Protein AF-A0A3M1N7B6-F1 (afdb_monomer_lite)

Radius of gyration: 29.22 Å; chains: 1; bounding box: 74×33×81 Å

Structure (mmCIF, N/CA/C/O backbone):
data_AF-A0A3M1N7B6-F1
#
_entry.id   AF-A0A3M1N7B6-F1
#
loop_
_atom_site.group_PDB
_atom_site.id
_atom_site.type_symbol
_atom_site.label_atom_id
_atom_site.label_alt_id
_atom_site.label_comp_id
_atom_site.label_asym_id
_atom_site.label_entity_id
_ato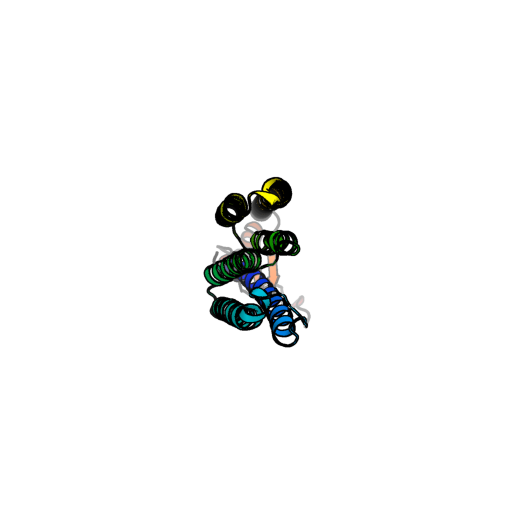m_site.label_seq_id
_atom_site.pdbx_PDB_ins_code
_atom_site.Cartn_x
_atom_site.Cartn_y
_atom_site.Cartn_z
_atom_site.occupancy
_atom_site.B_iso_or_equiv
_atom_site.auth_seq_id
_atom_site.auth_comp_id
_atom_site.auth_asym_id
_atom_site.auth_atom_id
_atom_site.pdbx_PDB_model_num
ATOM 1 N N . MET A 1 1 ? -15.197 -7.435 33.322 1.00 41.31 1 MET A N 1
ATOM 2 C CA . MET A 1 1 ? -13.962 -6.878 32.696 1.00 41.31 1 MET A CA 1
ATOM 3 C C . MET A 1 1 ? -13.459 -7.619 31.435 1.00 41.31 1 MET A C 1
ATOM 5 O O . MET A 1 1 ? -12.781 -6.987 30.639 1.00 41.31 1 MET A O 1
ATOM 9 N N . ARG A 1 2 ? -13.775 -8.912 31.195 1.00 36.53 2 ARG A N 1
ATOM 10 C CA . ARG A 1 2 ? -13.278 -9.677 30.016 1.00 36.53 2 ARG A CA 1
ATOM 11 C C . ARG A 1 2 ? -14.250 -9.838 28.830 1.00 36.53 2 ARG A C 1
ATOM 13 O O . ARG A 1 2 ? -13.776 -10.027 27.718 1.00 36.53 2 ARG A O 1
ATOM 20 N N . LEU A 1 3 ? -15.570 -9.729 29.027 1.00 38.56 3 LEU A N 1
ATOM 21 C CA . LEU A 1 3 ? -16.542 -10.008 27.951 1.00 38.56 3 LEU A CA 1
ATOM 22 C C . LEU A 1 3 ? -16.679 -8.890 26.899 1.00 38.56 3 LEU A C 1
ATOM 24 O O . LEU A 1 3 ? -16.831 -9.188 25.719 1.00 38.56 3 LEU A O 1
ATOM 28 N N . TRP A 1 4 ? -16.564 -7.617 27.289 1.00 42.78 4 TRP A N 1
ATOM 29 C CA . TRP A 1 4 ? -16.698 -6.487 26.354 1.00 42.78 4 TRP A CA 1
ATOM 30 C C . TRP A 1 4 ? -15.482 -6.307 25.433 1.00 42.78 4 TRP A C 1
ATOM 32 O O . TRP A 1 4 ? -15.642 -5.942 24.271 1.00 42.78 4 TRP A O 1
ATOM 42 N N . CYS A 1 5 ? -14.274 -6.652 25.895 1.00 39.62 5 CYS A N 1
ATOM 43 C CA . CYS A 1 5 ? -13.084 -6.625 25.040 1.00 39.62 5 CYS A CA 1
ATOM 44 C C . CYS A 1 5 ? -13.062 -7.755 24.000 1.00 39.62 5 CYS A C 1
ATOM 46 O O . CYS A 1 5 ? -12.398 -7.605 22.984 1.00 39.62 5 CYS A O 1
ATOM 48 N N . GLN A 1 6 ? -13.763 -8.875 24.211 1.00 40.53 6 GLN A N 1
ATOM 49 C CA . GLN A 1 6 ? -13.704 -10.026 23.297 1.00 40.53 6 GLN A CA 1
ATOM 50 C C . GLN A 1 6 ? -14.712 -9.970 22.139 1.00 40.53 6 GLN A C 1
ATOM 52 O O . GLN A 1 6 ? -14.452 -10.568 21.101 1.00 40.53 6 GLN A O 1
ATOM 57 N N . LEU A 1 7 ? -15.825 -9.241 22.271 1.00 41.28 7 LEU A N 1
ATOM 58 C CA . LEU A 1 7 ? -16.875 -9.194 21.238 1.00 41.28 7 LEU A CA 1
ATOM 59 C C . LEU A 1 7 ? -16.645 -8.138 20.141 1.00 41.28 7 LEU A C 1
ATOM 61 O O . LEU A 1 7 ? -17.217 -8.256 19.062 1.00 41.28 7 LEU A O 1
ATOM 65 N N . LEU A 1 8 ? -15.781 -7.144 20.377 1.00 44.09 8 LEU A N 1
ATOM 66 C CA . LEU A 1 8 ? -15.487 -6.060 19.421 1.00 44.09 8 LEU A CA 1
ATOM 67 C C . LEU A 1 8 ? -14.025 -6.009 18.948 1.00 44.09 8 LEU A C 1
ATOM 69 O O . LEU A 1 8 ? -13.710 -5.255 18.032 1.00 44.09 8 LEU A O 1
ATOM 73 N N . HIS A 1 9 ? -13.129 -6.819 19.517 1.00 44.41 9 HIS A N 1
ATOM 74 C CA . HIS A 1 9 ? -11.736 -6.899 19.072 1.00 44.41 9 HIS A CA 1
ATOM 75 C C . HIS A 1 9 ? -11.513 -8.129 18.189 1.00 44.41 9 HIS A C 1
ATOM 77 O O . HIS A 1 9 ? -10.801 -9.058 18.564 1.00 44.41 9 HIS A O 1
ATOM 83 N N . VAL A 1 10 ? -11.998 -8.091 16.944 1.00 47.62 10 VAL A N 1
ATOM 84 C CA . VAL A 1 10 ? -11.060 -8.529 15.900 1.00 47.62 10 VAL A CA 1
ATOM 85 C C . VAL A 1 10 ? -9.917 -7.525 16.014 1.00 47.62 10 VAL A C 1
ATOM 87 O O . VAL A 1 10 ? -10.201 -6.330 15.884 1.00 47.62 10 VAL A O 1
ATOM 90 N N . PRO A 1 11 ? -8.672 -7.930 16.335 1.00 53.94 11 PRO A N 1
ATOM 91 C CA . PRO A 1 11 ? -7.586 -6.975 16.476 1.00 53.94 11 PRO A CA 1
ATOM 92 C C . PRO A 1 11 ? -7.590 -6.136 15.206 1.00 53.94 11 PRO A C 1
ATOM 94 O O . PRO A 1 11 ? -7.494 -6.692 14.113 1.00 53.94 11 PRO A O 1
ATOM 97 N N . TYR A 1 12 ? -7.781 -4.822 15.315 1.00 53.06 12 TYR A N 1
ATOM 98 C CA . TYR A 1 12 ? -7.894 -3.938 14.150 1.00 53.06 12 TYR A CA 1
ATOM 99 C C . TYR A 1 12 ? -6.752 -4.196 13.144 1.00 53.06 12 TYR A C 1
ATOM 101 O O . TYR A 1 12 ? -6.956 -4.234 11.932 1.00 53.06 12 TYR A O 1
ATOM 109 N N . ALA A 1 13 ? -5.572 -4.544 13.670 1.00 57.28 13 ALA A N 1
ATOM 110 C CA . ALA A 1 13 ? -4.390 -4.975 12.932 1.00 57.28 13 ALA A CA 1
ATOM 111 C C . ALA A 1 13 ? -4.537 -6.284 12.119 1.00 57.28 13 ALA A C 1
ATOM 113 O O . ALA A 1 13 ? -3.866 -6.441 11.100 1.00 57.28 13 ALA A O 1
ATOM 114 N N . GLU A 1 14 ? -5.355 -7.248 12.542 1.00 63.25 14 GLU A N 1
ATOM 115 C CA . GLU A 1 14 ? -5.645 -8.480 11.792 1.00 63.25 14 GLU A CA 1
ATOM 116 C C . GLU A 1 14 ? -6.668 -8.243 10.684 1.00 63.25 14 GLU A C 1
ATOM 118 O O . GLU A 1 14 ? -6.450 -8.677 9.554 1.00 63.25 14 GLU A O 1
ATOM 123 N N . ALA A 1 15 ? -7.740 -7.497 10.969 1.00 65.81 15 ALA A N 1
ATOM 124 C CA . ALA A 1 15 ? -8.710 -7.093 9.949 1.00 65.81 15 ALA A CA 1
ATOM 125 C C . ALA A 1 15 ? -8.043 -6.237 8.855 1.00 65.81 15 ALA A C 1
ATOM 127 O O . ALA A 1 15 ? -8.272 -6.447 7.662 1.00 65.81 15 ALA A O 1
ATOM 128 N N . GLN A 1 16 ? -7.155 -5.321 9.251 1.00 67.69 16 GLN A N 1
ATOM 129 C CA . GLN A 1 16 ? -6.372 -4.497 8.335 1.00 67.69 16 GLN A CA 1
ATOM 130 C C . GLN A 1 16 ? -5.378 -5.328 7.511 1.00 67.69 16 GLN A C 1
ATOM 132 O O . GLN A 1 16 ? -5.309 -5.145 6.295 1.00 67.69 16 GLN A O 1
ATOM 137 N N . ARG A 1 17 ? -4.662 -6.284 8.126 1.00 67.81 17 ARG A N 1
ATOM 138 C CA . ARG A 1 17 ? -3.764 -7.201 7.398 1.00 67.81 17 ARG A CA 1
ATOM 139 C C . ARG A 1 17 ? -4.508 -8.083 6.398 1.00 67.81 17 ARG A C 1
ATOM 141 O O . ARG A 1 17 ? -4.004 -8.287 5.298 1.00 67.81 17 ARG A O 1
ATOM 148 N N . ARG A 1 18 ? -5.708 -8.566 6.737 1.00 73.56 18 ARG A N 1
ATOM 149 C CA . ARG A 1 18 ? -6.552 -9.333 5.805 1.00 73.56 18 ARG A CA 1
ATOM 150 C C . ARG A 1 18 ? -6.962 -8.494 4.596 1.00 73.56 18 ARG A C 1
ATOM 152 O O . ARG A 1 18 ? -6.727 -8.927 3.474 1.00 73.56 18 ARG A O 1
ATOM 159 N N . ARG A 1 19 ? -7.450 -7.264 4.807 1.00 78.31 19 ARG A N 1
ATOM 160 C CA . ARG A 1 19 ? -7.794 -6.343 3.705 1.00 78.31 19 ARG A CA 1
ATOM 161 C C . ARG A 1 19 ? -6.595 -6.016 2.814 1.00 78.31 19 ARG A C 1
ATOM 163 O O . ARG A 1 19 ? -6.722 -5.995 1.595 1.00 78.31 19 ARG A O 1
ATOM 170 N N . GLN A 1 20 ? -5.425 -5.775 3.407 1.00 78.62 20 GLN A N 1
ATOM 171 C CA . GLN A 1 20 ? -4.194 -5.540 2.646 1.00 78.62 20 GLN A CA 1
ATOM 172 C C . GLN A 1 20 ? -3.776 -6.774 1.833 1.00 78.62 20 GLN A C 1
ATOM 174 O O . GLN A 1 20 ? -3.400 -6.640 0.669 1.00 78.62 20 GLN A O 1
ATOM 179 N N . GLY A 1 21 ? -3.893 -7.973 2.409 1.00 78.31 21 GLY A N 1
ATOM 180 C CA . GLY A 1 21 ? -3.633 -9.234 1.715 1.00 78.31 21 GLY A CA 1
ATOM 181 C C . GLY A 1 21 ? -4.601 -9.498 0.559 1.00 78.31 21 GLY A C 1
ATOM 182 O O . GLY A 1 21 ? -4.163 -9.918 -0.509 1.00 78.31 21 GLY A O 1
ATOM 183 N N . GLU A 1 22 ? -5.891 -9.208 0.727 1.00 85.25 22 GLU A N 1
ATOM 184 C CA . GLU A 1 22 ? -6.903 -9.314 -0.335 1.00 85.25 22 GLU A CA 1
ATOM 185 C C . GLU A 1 22 ? -6.624 -8.342 -1.485 1.00 85.25 22 GLU A C 1
ATOM 187 O O . GLU A 1 22 ? -6.618 -8.746 -2.649 1.00 85.25 22 GLU A O 1
ATOM 192 N N . PHE A 1 23 ? -6.310 -7.083 -1.166 1.00 86.12 23 PHE A N 1
ATOM 193 C CA . PHE A 1 23 ? -5.941 -6.088 -2.169 1.00 86.12 23 PHE A CA 1
ATOM 194 C C . PHE A 1 23 ? -4.672 -6.495 -2.932 1.00 86.12 23 PHE A C 1
ATOM 196 O O . PHE A 1 23 ? -4.664 -6.470 -4.163 1.00 86.12 23 PHE A O 1
ATOM 203 N N . LEU A 1 24 ? -3.618 -6.936 -2.230 1.00 86.88 24 LEU A N 1
ATOM 204 C CA . LEU A 1 24 ? -2.392 -7.433 -2.864 1.00 86.88 24 LEU A CA 1
ATOM 205 C C . LEU A 1 24 ? -2.664 -8.662 -3.740 1.00 86.88 24 LEU A C 1
ATOM 207 O O . LEU A 1 24 ? -2.111 -8.759 -4.830 1.00 86.88 24 LEU A O 1
ATOM 211 N N . ALA A 1 25 ? -3.515 -9.591 -3.298 1.00 86.19 25 ALA A N 1
ATOM 212 C CA . ALA A 1 25 ? -3.890 -10.757 -4.095 1.00 86.19 25 ALA A CA 1
ATOM 213 C C . ALA A 1 25 ? -4.596 -10.346 -5.395 1.00 86.19 25 ALA A C 1
ATOM 215 O O . ALA A 1 25 ? -4.282 -10.897 -6.449 1.00 86.19 25 ALA A O 1
ATOM 216 N N . GLY A 1 26 ? -5.510 -9.372 -5.327 1.00 87.62 26 GLY A N 1
ATOM 217 C CA . GLY A 1 26 ? -6.181 -8.808 -6.499 1.00 87.62 26 GLY A CA 1
ATOM 218 C C . GLY A 1 26 ? -5.209 -8.102 -7.446 1.00 87.62 26 GLY A C 1
ATOM 219 O O . GLY A 1 26 ? -5.225 -8.363 -8.648 1.00 87.62 26 GLY A O 1
ATOM 220 N N . ALA A 1 27 ? -4.308 -7.275 -6.907 1.00 86.88 27 ALA A N 1
ATOM 221 C CA . ALA A 1 27 ? -3.274 -6.603 -7.690 1.00 86.88 27 ALA A CA 1
ATOM 222 C C . ALA A 1 27 ? -2.337 -7.609 -8.376 1.00 86.88 27 ALA A C 1
ATOM 224 O O . ALA A 1 27 ? -2.096 -7.501 -9.573 1.00 86.88 27 ALA A O 1
ATOM 225 N N . LEU A 1 28 ? -1.861 -8.623 -7.648 1.00 88.19 28 LEU A N 1
ATOM 226 C CA . LEU A 1 28 ? -1.024 -9.688 -8.201 1.00 88.19 28 LEU A CA 1
ATOM 227 C C . LEU A 1 28 ? -1.749 -10.486 -9.279 1.00 88.19 28 LEU A C 1
ATOM 229 O O . LEU A 1 28 ? -1.149 -10.773 -10.306 1.00 88.19 28 LEU A O 1
ATOM 233 N N . PHE A 1 29 ? -3.029 -10.811 -9.086 1.00 89.94 29 PHE A N 1
ATOM 234 C CA . PHE A 1 29 ? -3.827 -11.489 -10.105 1.00 89.94 29 PHE A CA 1
ATOM 235 C C . PHE A 1 29 ? -3.933 -10.656 -11.389 1.00 89.94 29 PHE A C 1
ATOM 237 O O . PHE A 1 29 ? -3.755 -11.185 -12.485 1.00 89.94 29 PHE A O 1
ATOM 244 N N . PHE A 1 30 ? -4.171 -9.350 -11.262 1.00 90.00 30 PHE A N 1
ATOM 245 C CA . PHE A 1 30 ? -4.244 -8.445 -12.405 1.00 90.00 30 PHE A CA 1
ATOM 246 C C . PHE A 1 30 ? -2.889 -8.298 -13.112 1.00 90.00 30 PHE A C 1
AT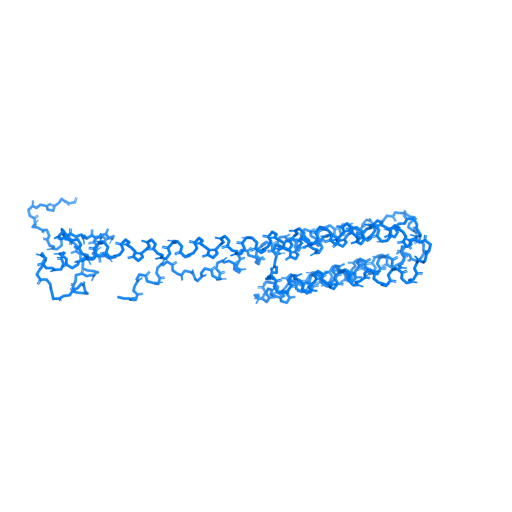OM 248 O O . PHE A 1 30 ? -2.823 -8.420 -14.333 1.00 90.00 30 PHE A O 1
ATOM 255 N N . ILE A 1 31 ? -1.802 -8.120 -12.349 1.00 88.69 31 ILE A N 1
ATOM 256 C CA . ILE A 1 31 ? -0.428 -8.056 -12.872 1.00 88.69 31 ILE A CA 1
ATOM 257 C C . ILE A 1 31 ? -0.085 -9.350 -13.615 1.00 88.69 31 ILE A C 1
ATOM 259 O O . ILE A 1 31 ? 0.339 -9.280 -14.764 1.00 88.69 31 ILE A O 1
ATOM 263 N N . LEU A 1 32 ? -0.329 -10.512 -13.000 1.00 88.62 32 LEU A N 1
ATOM 264 C CA . LEU A 1 32 ? -0.129 -11.831 -13.609 1.00 88.62 32 LEU A CA 1
ATOM 265 C C . LEU A 1 32 ? -0.949 -11.995 -14.890 1.00 88.62 32 LEU A C 1
ATOM 267 O O . LEU A 1 32 ? -0.429 -12.485 -15.883 1.00 88.62 32 LEU A O 1
ATOM 271 N N . SER A 1 33 ? -2.210 -11.560 -14.897 1.00 88.44 33 SER A N 1
ATOM 272 C CA . SER A 1 33 ? -3.077 -11.671 -16.076 1.00 88.44 33 SER A CA 1
ATOM 273 C C . SER A 1 33 ? -2.557 -10.829 -17.240 1.00 88.44 33 SER A C 1
ATOM 275 O O . SER A 1 33 ? -2.437 -11.333 -18.354 1.00 88.44 33 SER A O 1
ATOM 277 N N . ILE A 1 34 ? -2.194 -9.567 -16.981 1.00 87.75 34 ILE A N 1
ATOM 278 C CA . ILE A 1 34 ? -1.598 -8.685 -17.995 1.00 87.75 34 ILE A CA 1
ATOM 279 C C . ILE A 1 34 ? -0.298 -9.289 -18.522 1.00 87.75 34 ILE A C 1
ATOM 281 O O . ILE A 1 34 ? -0.100 -9.369 -19.730 1.00 87.75 34 ILE A O 1
ATOM 285 N N . TRP A 1 35 ? 0.570 -9.743 -17.623 1.00 83.56 35 TRP A N 1
ATOM 286 C CA . TRP A 1 35 ? 1.871 -10.290 -17.987 1.00 83.56 35 TRP A CA 1
ATOM 287 C C . TRP A 1 35 ? 1.786 -11.611 -18.748 1.00 83.56 35 TRP A C 1
ATOM 289 O O . TRP A 1 35 ? 2.582 -11.864 -19.654 1.00 83.56 35 TRP A O 1
ATOM 299 N N . LEU A 1 36 ? 0.826 -12.464 -18.400 1.00 86.38 36 LEU A N 1
ATOM 300 C CA . LEU A 1 36 ? 0.555 -13.696 -19.127 1.00 86.38 36 LEU A CA 1
ATOM 301 C C . LEU A 1 36 ? 0.048 -13.387 -20.539 1.00 86.38 36 LEU A C 1
ATOM 303 O O . LEU A 1 36 ? 0.517 -13.995 -21.497 1.00 86.38 36 LEU A O 1
ATOM 307 N N . LEU A 1 37 ? -0.851 -12.408 -20.685 1.00 86.75 37 LEU A N 1
ATOM 308 C CA . LEU A 1 37 ? -1.324 -11.960 -21.996 1.00 86.75 37 LEU A CA 1
ATOM 309 C C . LEU A 1 37 ? -0.175 -11.427 -22.855 1.00 86.75 37 LEU A C 1
ATOM 311 O O . LEU A 1 37 ? -0.060 -11.819 -24.014 1.00 86.75 37 LEU A O 1
ATOM 315 N N . THR A 1 38 ? 0.716 -10.604 -22.293 1.00 79.69 38 THR A N 1
ATOM 316 C CA . THR A 1 38 ? 1.886 -10.115 -23.038 1.00 79.69 38 THR A CA 1
ATOM 317 C C . THR A 1 38 ? 2.847 -11.239 -23.421 1.00 79.69 38 THR A C 1
ATOM 319 O O . THR A 1 38 ? 3.452 -11.173 -24.484 1.00 79.69 38 THR A O 1
ATOM 322 N N . ALA A 1 39 ? 2.965 -12.292 -22.605 1.00 81.25 39 ALA A N 1
ATOM 323 C CA . ALA A 1 39 ? 3.799 -13.451 -22.923 1.00 81.25 39 ALA A CA 1
ATOM 324 C C . ALA A 1 39 ? 3.200 -14.331 -24.037 1.00 81.25 39 ALA A C 1
ATOM 326 O O . ALA A 1 39 ? 3.942 -14.861 -24.860 1.00 81.25 39 ALA A O 1
ATOM 327 N N . LEU A 1 40 ? 1.870 -14.491 -24.060 1.00 84.19 40 LEU A N 1
ATOM 328 C CA . LEU A 1 40 ? 1.151 -15.293 -25.060 1.00 84.19 40 LEU A CA 1
ATOM 329 C C . LEU A 1 40 ? 1.048 -14.595 -26.421 1.00 84.19 40 LEU A C 1
ATOM 331 O O . LEU A 1 40 ? 1.003 -15.267 -27.449 1.00 84.19 40 LEU A O 1
ATOM 335 N N . PHE A 1 41 ? 1.030 -13.261 -26.430 1.00 84.19 41 PHE A N 1
ATOM 336 C CA . PHE A 1 41 ? 0.940 -12.440 -27.636 1.00 84.19 41 PHE A CA 1
ATOM 337 C C . PHE A 1 41 ? 2.150 -11.500 -27.739 1.00 84.19 41 PHE A C 1
ATOM 339 O O . PHE A 1 41 ? 2.007 -10.288 -27.550 1.00 84.19 41 PHE A O 1
ATOM 346 N N . PRO A 1 42 ? 3.358 -12.029 -28.018 1.00 76.12 42 PRO A N 1
ATOM 347 C CA . PRO A 1 42 ? 4.537 -11.193 -28.183 1.00 76.12 42 PRO A CA 1
ATOM 348 C C . PRO A 1 42 ? 4.359 -10.253 -29.380 1.00 76.12 42 PRO A C 1
ATOM 350 O O . PRO A 1 42 ? 3.829 -10.642 -30.424 1.00 76.12 42 PRO A O 1
ATOM 353 N N . ILE A 1 43 ? 4.817 -9.008 -29.234 1.00 74.81 43 ILE A N 1
ATOM 354 C CA . ILE A 1 43 ? 4.711 -8.002 -30.296 1.00 74.81 43 ILE A CA 1
ATOM 355 C C . ILE A 1 43 ? 5.551 -8.477 -31.496 1.00 74.81 43 ILE A C 1
ATOM 357 O O . ILE A 1 43 ? 6.750 -8.732 -31.336 1.00 74.81 43 ILE A O 1
ATOM 361 N N . PRO A 1 44 ? 4.958 -8.616 -32.695 1.00 73.38 44 PRO A N 1
ATOM 362 C CA . PRO A 1 44 ? 5.699 -9.051 -33.871 1.00 73.38 44 PRO A CA 1
ATOM 363 C C . PRO A 1 44 ? 6.799 -8.041 -34.227 1.00 73.38 44 PRO A C 1
ATOM 365 O O . PRO A 1 44 ? 6.625 -6.835 -34.071 1.00 73.38 44 PRO A O 1
ATOM 368 N N . ASN A 1 45 ? 7.926 -8.543 -34.740 1.00 75.81 45 ASN A N 1
ATOM 369 C CA . ASN A 1 45 ? 9.088 -7.750 -35.169 1.00 75.81 45 ASN A CA 1
ATOM 370 C C . ASN A 1 45 ? 9.787 -6.938 -34.059 1.00 75.81 45 ASN A C 1
ATOM 372 O O . ASN A 1 45 ? 10.368 -5.889 -34.342 1.00 75.81 45 ASN A O 1
ATOM 376 N N . MET A 1 46 ? 9.783 -7.415 -32.808 1.00 74.00 46 MET A N 1
ATOM 377 C CA . MET A 1 46 ? 10.605 -6.801 -31.760 1.00 74.00 46 MET A CA 1
ATOM 378 C C . MET A 1 46 ? 12.100 -6.799 -32.142 1.00 74.00 46 MET A C 1
ATOM 380 O O . MET A 1 46 ? 12.625 -7.834 -32.569 1.00 74.00 46 MET A O 1
ATOM 384 N N . PRO A 1 47 ? 12.810 -5.671 -31.954 1.00 76.19 47 PRO A N 1
ATOM 385 C CA . PRO A 1 47 ? 14.237 -5.592 -32.234 1.00 76.19 47 PRO A CA 1
ATOM 386 C C . PRO A 1 47 ? 15.029 -6.563 -31.346 1.00 76.19 47 PRO A C 1
ATOM 388 O O . PRO A 1 47 ? 14.711 -6.775 -30.173 1.00 76.19 47 PRO A O 1
ATOM 391 N N . ARG A 1 48 ? 16.084 -7.165 -31.904 1.00 75.38 48 ARG A N 1
ATOM 392 C CA . ARG A 1 48 ? 17.038 -7.980 -31.136 1.00 75.38 48 ARG A CA 1
ATOM 393 C C . ARG A 1 48 ? 18.014 -7.064 -30.379 1.00 75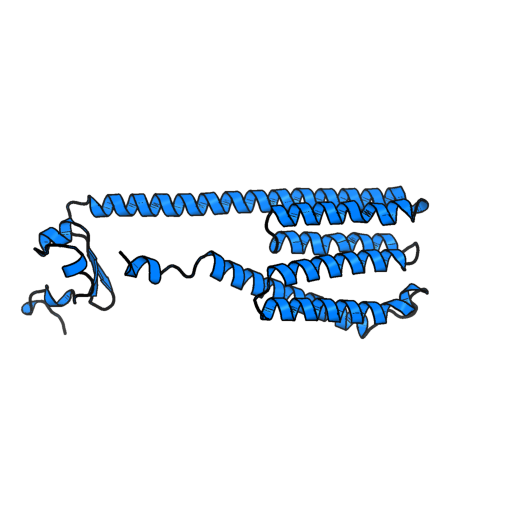.38 48 ARG A C 1
ATOM 395 O O . ARG A 1 48 ? 18.379 -6.024 -30.924 1.00 75.38 48 ARG A O 1
ATOM 402 N N . PRO A 1 49 ? 18.451 -7.424 -29.157 1.00 76.12 49 PRO A N 1
ATOM 403 C CA . PRO A 1 49 ? 18.196 -8.690 -28.458 1.00 76.12 49 PRO A CA 1
ATOM 404 C C . PRO A 1 49 ? 16.866 -8.739 -27.684 1.00 76.12 49 PRO A C 1
ATOM 406 O O . PRO A 1 49 ? 16.482 -9.809 -27.222 1.00 76.12 49 PRO A O 1
ATOM 409 N N . PHE A 1 50 ? 16.139 -7.623 -27.553 1.00 78.56 50 PHE A N 1
ATOM 410 C CA . PHE A 1 50 ? 14.937 -7.528 -26.715 1.00 78.56 50 PHE A CA 1
ATOM 411 C C . PHE A 1 50 ? 13.907 -8.634 -26.993 1.00 78.56 50 PHE A C 1
A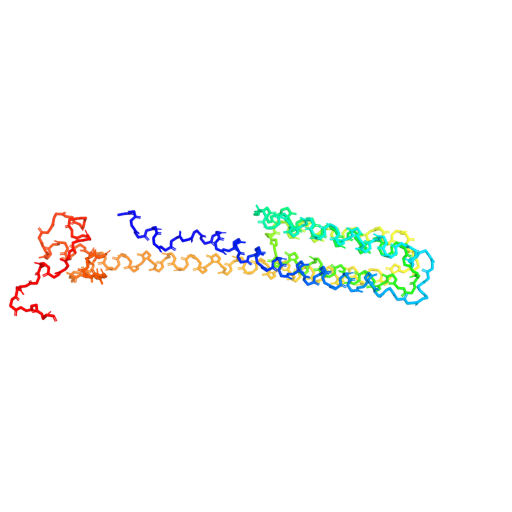TOM 413 O O . PHE A 1 50 ? 13.485 -9.325 -26.068 1.00 78.56 50 PHE A O 1
ATOM 420 N N . GLY A 1 51 ? 13.560 -8.862 -28.264 1.00 76.88 51 GLY A N 1
ATOM 421 C CA . GLY A 1 51 ? 12.576 -9.882 -28.645 1.00 76.88 51 GLY A CA 1
ATOM 422 C C . GLY A 1 51 ? 12.956 -11.320 -28.258 1.00 76.88 51 GLY A C 1
ATOM 423 O O . GLY A 1 51 ? 12.073 -12.111 -27.938 1.00 76.88 51 GLY A O 1
ATOM 424 N N . GLU A 1 52 ? 14.251 -11.661 -28.233 1.00 82.50 52 GLU A N 1
ATOM 425 C CA . GLU A 1 52 ? 14.723 -13.009 -27.864 1.00 82.50 52 GLU A CA 1
ATOM 426 C C . GLU A 1 52 ? 14.588 -13.264 -26.358 1.00 82.50 52 GLU A C 1
ATOM 428 O O . GLU A 1 52 ? 14.224 -14.361 -25.933 1.00 82.50 52 GLU A O 1
ATOM 433 N N . PHE A 1 53 ? 14.831 -12.237 -25.542 1.00 83.19 53 PHE A N 1
ATOM 434 C CA . PHE A 1 53 ? 14.739 -12.333 -24.085 1.00 83.19 53 PHE A CA 1
ATOM 435 C C . PHE A 1 53 ? 13.343 -12.032 -23.536 1.00 83.19 53 PHE A C 1
ATOM 437 O O . PHE A 1 53 ? 13.072 -12.364 -22.382 1.00 83.19 53 PHE A O 1
ATOM 444 N N . PHE A 1 54 ? 12.450 -11.447 -24.338 1.00 81.94 54 PHE A N 1
ATOM 445 C CA . PHE A 1 54 ? 11.127 -11.010 -23.898 1.00 81.94 54 PHE A CA 1
ATOM 446 C C . PHE A 1 54 ? 10.287 -12.148 -23.302 1.00 81.94 54 PHE A C 1
ATOM 448 O O . PHE A 1 54 ? 9.786 -12.026 -22.182 1.00 81.94 54 PHE A O 1
ATOM 455 N N . VAL A 1 55 ? 10.159 -13.276 -24.008 1.00 82.69 55 VAL A N 1
ATOM 456 C CA . VAL A 1 55 ? 9.356 -14.419 -23.538 1.00 82.69 55 VAL A CA 1
ATOM 457 C C . VAL A 1 55 ? 9.980 -15.082 -22.297 1.00 82.69 55 VAL A C 1
ATOM 459 O O . VAL A 1 55 ? 9.267 -15.217 -21.298 1.00 82.69 55 VAL A O 1
ATOM 462 N N . PRO A 1 56 ? 11.285 -15.434 -22.270 1.00 86.06 56 PRO A N 1
ATOM 463 C CA . PRO A 1 56 ? 11.925 -15.960 -21.062 1.00 86.06 56 PRO A CA 1
ATOM 464 C C . PRO A 1 56 ? 11.798 -15.039 -19.842 1.00 86.06 56 PRO A C 1
ATOM 466 O O . PRO A 1 56 ? 11.492 -15.512 -18.747 1.00 86.06 56 PRO A O 1
ATOM 469 N N . MET A 1 57 ? 11.977 -13.726 -20.022 1.00 82.56 57 MET A N 1
ATOM 470 C CA . MET A 1 57 ? 11.822 -12.751 -18.936 1.00 82.56 57 MET A CA 1
ATOM 471 C C . MET A 1 57 ? 10.381 -12.650 -18.453 1.00 82.56 57 MET A C 1
ATOM 473 O O . MET A 1 57 ? 10.136 -12.617 -17.247 1.00 82.56 57 MET A O 1
ATOM 477 N N . SER A 1 58 ? 9.420 -12.678 -19.374 1.00 82.88 58 SER A N 1
ATOM 478 C CA . SER A 1 58 ? 8.002 -12.670 -19.024 1.00 82.88 58 SER A CA 1
ATOM 479 C C . SER A 1 58 ? 7.625 -13.903 -18.198 1.00 82.88 58 SER A C 1
ATOM 481 O O . SER A 1 58 ? 6.908 -13.783 -17.205 1.00 82.88 58 SER A O 1
ATOM 483 N N . LEU A 1 59 ? 8.138 -15.086 -18.548 1.00 86.06 59 LEU A N 1
ATOM 484 C CA . LEU A 1 59 ? 7.925 -16.315 -17.775 1.00 86.06 59 LEU A CA 1
ATOM 485 C C . LEU A 1 59 ? 8.572 -16.241 -16.385 1.00 86.06 59 LEU A C 1
ATOM 487 O O . LEU A 1 59 ? 7.934 -16.609 -15.397 1.00 86.06 59 LEU A O 1
ATOM 491 N N . LEU A 1 60 ? 9.800 -15.721 -16.291 1.00 88.44 60 LEU A N 1
ATOM 492 C CA . LEU A 1 60 ? 10.491 -15.523 -15.015 1.00 88.44 60 LEU A CA 1
ATOM 493 C C . LEU A 1 60 ? 9.726 -14.553 -14.103 1.00 88.44 60 LEU A C 1
ATOM 495 O O . LEU A 1 60 ? 9.511 -14.852 -12.929 1.00 88.44 60 LEU A O 1
ATOM 499 N N . GLY A 1 61 ? 9.271 -13.418 -14.638 1.00 87.19 61 GLY A N 1
ATOM 500 C CA . GLY A 1 61 ? 8.463 -12.459 -13.887 1.00 87.19 61 GLY A CA 1
ATOM 501 C C . GLY A 1 61 ? 7.139 -13.062 -13.417 1.00 87.19 61 GLY A C 1
ATOM 502 O O . GLY A 1 61 ? 6.797 -12.929 -12.244 1.00 87.19 61 GLY A O 1
ATOM 503 N N . ASN A 1 62 ? 6.440 -13.815 -14.274 1.00 87.31 62 ASN A N 1
ATOM 504 C CA . ASN A 1 62 ? 5.236 -14.554 -13.877 1.00 87.31 62 ASN A CA 1
ATOM 505 C C . ASN A 1 62 ? 5.516 -15.555 -12.744 1.00 87.31 62 ASN A C 1
ATOM 507 O O . ASN A 1 62 ? 4.741 -15.625 -11.791 1.00 87.31 62 ASN A O 1
ATOM 511 N N . ALA A 1 63 ? 6.632 -16.288 -12.793 1.00 90.56 63 ALA A N 1
ATOM 512 C CA . ALA A 1 63 ? 7.023 -17.202 -11.721 1.00 90.56 63 ALA A CA 1
ATOM 513 C C . ALA A 1 63 ? 7.278 -16.460 -10.395 1.00 90.56 63 ALA A C 1
ATOM 515 O O . ALA A 1 63 ? 6.824 -16.910 -9.340 1.00 90.56 63 ALA A O 1
ATOM 516 N N . LEU A 1 64 ? 7.941 -15.298 -10.439 1.00 92.19 64 LEU A N 1
ATOM 517 C CA . LEU A 1 64 ? 8.178 -14.457 -9.261 1.00 92.19 64 LEU A CA 1
ATOM 518 C C . LEU A 1 64 ? 6.873 -13.894 -8.680 1.00 92.19 64 LEU A C 1
ATOM 520 O O . LEU A 1 64 ? 6.660 -13.977 -7.468 1.00 92.19 64 LEU A O 1
ATOM 524 N N . PHE A 1 65 ? 5.974 -13.374 -9.519 1.00 91.81 65 PHE A N 1
ATOM 525 C CA . PHE A 1 65 ? 4.677 -12.860 -9.071 1.00 91.81 65 PHE A CA 1
ATOM 526 C C . PHE A 1 65 ? 3.761 -13.971 -8.548 1.00 91.81 65 PHE A C 1
ATOM 528 O O . PHE A 1 65 ? 3.059 -13.766 -7.557 1.00 91.81 65 PHE A O 1
ATOM 535 N N . LEU A 1 66 ? 3.804 -15.170 -9.137 1.00 92.00 66 LEU A N 1
ATOM 536 C CA . LEU A 1 66 ? 3.102 -16.340 -8.612 1.00 92.00 66 LEU A CA 1
ATOM 537 C C . LEU A 1 66 ? 3.671 -16.753 -7.248 1.00 92.00 66 LEU A C 1
ATOM 539 O O . LEU A 1 66 ? 2.913 -17.023 -6.318 1.00 92.00 66 LEU A O 1
ATOM 543 N N . GLY A 1 67 ? 4.997 -16.735 -7.090 1.00 92.00 67 GLY A N 1
ATOM 544 C CA . GLY A 1 67 ? 5.657 -16.946 -5.802 1.00 92.00 67 GLY A CA 1
ATOM 545 C C . GLY A 1 67 ? 5.204 -15.935 -4.744 1.00 92.00 67 GLY A C 1
ATOM 546 O O . GLY A 1 67 ? 4.839 -16.324 -3.633 1.00 92.00 67 GLY A O 1
ATOM 547 N N . ALA A 1 68 ? 5.137 -14.649 -5.102 1.00 92.12 68 ALA A N 1
ATOM 548 C CA . ALA A 1 68 ? 4.603 -13.601 -4.234 1.00 92.12 68 ALA A CA 1
ATOM 549 C C . ALA A 1 68 ? 3.122 -13.838 -3.881 1.00 92.12 68 ALA A C 1
ATOM 551 O O . ALA A 1 68 ? 2.730 -13.681 -2.723 1.00 92.12 68 ALA A O 1
ATOM 552 N N . TYR A 1 69 ? 2.307 -14.290 -4.837 1.00 91.50 69 TYR A N 1
ATOM 553 C CA . TYR A 1 69 ? 0.901 -14.626 -4.605 1.00 91.50 69 TYR A CA 1
ATOM 554 C C . TYR A 1 69 ? 0.745 -15.783 -3.610 1.00 91.50 69 TYR A C 1
ATOM 556 O O . TYR A 1 69 ? -0.057 -15.706 -2.675 1.00 91.50 69 TYR A O 1
ATOM 564 N N . LEU A 1 70 ? 1.545 -16.839 -3.766 1.00 91.94 70 LEU A N 1
ATOM 565 C CA . LEU A 1 70 ? 1.547 -17.987 -2.860 1.00 91.94 70 LEU A CA 1
ATOM 566 C C . LEU A 1 70 ? 2.029 -17.603 -1.455 1.00 91.94 70 LEU A C 1
ATOM 568 O O . LEU A 1 70 ? 1.439 -18.044 -0.468 1.00 91.94 70 LEU A O 1
ATOM 572 N N . LEU A 1 71 ? 3.052 -16.749 -1.344 1.00 91.56 71 LEU A N 1
ATOM 573 C CA . LEU A 1 71 ? 3.506 -16.193 -0.063 1.00 91.56 71 LEU A CA 1
ATOM 574 C C . LEU A 1 71 ? 2.393 -15.401 0.629 1.00 91.56 71 LEU A C 1
ATOM 576 O O . LEU A 1 71 ? 2.147 -15.596 1.821 1.00 91.56 71 LEU A O 1
ATOM 580 N N . ASN A 1 72 ? 1.675 -14.564 -0.123 1.00 90.88 72 ASN A N 1
ATOM 581 C CA . ASN A 1 72 ? 0.543 -13.805 0.397 1.00 90.88 72 ASN A CA 1
ATOM 582 C C . ASN A 1 72 ? -0.567 -14.738 0.915 1.00 90.88 72 ASN A C 1
ATOM 584 O O . ASN A 1 72 ? -1.049 -14.569 2.033 1.00 90.88 72 ASN A O 1
ATOM 588 N N . ARG A 1 73 ? -0.907 -15.793 0.159 1.00 88.31 73 ARG A N 1
ATOM 589 C CA . ARG A 1 73 ? -1.896 -16.809 0.570 1.00 88.31 73 ARG A CA 1
ATOM 590 C C . ARG A 1 73 ? -1.481 -17.609 1.806 1.00 88.31 73 ARG A C 1
ATOM 592 O O . ARG A 1 73 ? -2.350 -18.011 2.572 1.00 88.31 73 ARG A O 1
ATOM 599 N N . ARG A 1 74 ? -0.179 -17.810 2.033 1.00 88.38 74 ARG A N 1
ATOM 600 C CA . ARG A 1 74 ? 0.361 -18.452 3.247 1.00 88.38 74 ARG A CA 1
ATOM 601 C C . ARG A 1 74 ? 0.399 -17.524 4.470 1.00 88.38 74 ARG A C 1
ATOM 603 O O . ARG A 1 74 ? 0.831 -17.956 5.533 1.00 88.38 74 ARG A O 1
ATOM 610 N N . GLY A 1 75 ? -0.029 -16.265 4.339 1.00 83.12 75 GLY A N 1
ATOM 611 C CA . GLY A 1 75 ? -0.038 -15.268 5.418 1.00 83.12 75 GLY A CA 1
ATOM 612 C C . GLY A 1 75 ? 1.259 -14.462 5.549 1.00 83.12 75 GLY A C 1
ATOM 613 O O . GLY A 1 75 ? 1.379 -13.631 6.448 1.00 83.12 75 GLY A O 1
ATOM 614 N N . TRP A 1 76 ? 2.227 -14.655 4.646 1.00 85.94 76 TRP A N 1
ATOM 615 C CA . TRP A 1 76 ? 3.539 -13.996 4.670 1.00 85.94 76 TRP A CA 1
ATOM 616 C C . TRP A 1 76 ? 3.510 -12.699 3.854 1.00 85.94 76 TRP A C 1
ATOM 618 O O . TRP A 1 76 ? 4.287 -12.496 2.921 1.00 85.94 76 TRP A O 1
ATOM 628 N N . TYR A 1 77 ? 2.585 -11.807 4.209 1.00 83.25 77 TYR A N 1
ATOM 629 C CA . TYR A 1 77 ? 2.276 -10.601 3.437 1.00 83.25 77 TYR A CA 1
ATOM 630 C C . TYR A 1 77 ? 3.490 -9.679 3.223 1.00 83.25 77 TYR A C 1
ATOM 632 O O . TYR A 1 77 ? 3.740 -9.247 2.102 1.00 83.25 77 TYR A O 1
ATOM 640 N N . GLY A 1 78 ? 4.285 -9.408 4.265 1.00 83.50 78 GLY A N 1
ATOM 641 C CA . GLY A 1 78 ? 5.431 -8.492 4.150 1.00 83.50 78 GLY A CA 1
ATOM 642 C C . GLY A 1 78 ? 6.469 -8.957 3.120 1.00 83.50 78 GLY A C 1
ATOM 643 O O . GLY A 1 78 ? 6.937 -8.163 2.305 1.00 83.50 78 GLY A O 1
ATOM 644 N N . TRP A 1 79 ? 6.761 -10.261 3.104 1.00 86.88 79 TRP A N 1
ATOM 645 C CA . TRP A 1 79 ? 7.650 -10.870 2.114 1.00 86.88 79 TRP A CA 1
ATOM 646 C C . TRP A 1 79 ? 7.042 -10.851 0.713 1.00 86.88 79 TRP A C 1
ATOM 648 O O . TRP A 1 79 ? 7.738 -10.516 -0.241 1.00 86.88 79 TRP A O 1
ATOM 658 N N . ALA A 1 80 ? 5.743 -11.140 0.584 1.00 89.38 80 ALA A N 1
ATOM 659 C CA . ALA A 1 80 ? 5.046 -11.076 -0.697 1.00 89.38 80 ALA A CA 1
ATOM 660 C C . ALA A 1 80 ? 5.120 -9.677 -1.330 1.00 89.38 80 ALA A C 1
ATOM 662 O O . ALA A 1 80 ? 5.449 -9.557 -2.511 1.00 89.38 80 ALA A O 1
ATOM 663 N N . VAL A 1 81 ? 4.882 -8.615 -0.550 1.00 89.62 81 VAL A N 1
ATOM 664 C CA . VAL A 1 81 ? 5.013 -7.226 -1.025 1.00 89.62 81 VAL A CA 1
ATOM 665 C C . VAL A 1 81 ? 6.447 -6.938 -1.464 1.00 89.62 81 VAL A C 1
ATOM 667 O O . VAL A 1 81 ? 6.652 -6.444 -2.570 1.00 89.62 81 VAL A O 1
ATOM 670 N N . GLY A 1 82 ? 7.441 -7.279 -0.637 1.00 89.50 82 GLY A N 1
ATOM 671 C CA . GLY A 1 82 ? 8.851 -7.049 -0.960 1.00 89.50 82 GLY A CA 1
ATOM 672 C C . GLY A 1 82 ? 9.277 -7.733 -2.261 1.00 89.50 82 GLY A C 1
ATOM 673 O O . GLY A 1 82 ? 9.841 -7.081 -3.137 1.00 89.50 82 GLY A O 1
ATOM 674 N N . VAL A 1 83 ? 8.937 -9.016 -2.426 1.00 91.00 83 VAL A N 1
ATOM 675 C CA . VAL A 1 83 ? 9.218 -9.778 -3.654 1.00 91.00 83 VAL A CA 1
ATOM 676 C C . VAL A 1 83 ? 8.535 -9.141 -4.860 1.00 91.00 83 VAL A C 1
ATOM 678 O O . VAL A 1 83 ? 9.181 -8.966 -5.886 1.00 91.00 83 VAL A O 1
ATOM 681 N N . THR A 1 84 ? 7.267 -8.743 -4.735 1.00 91.06 84 THR A N 1
ATOM 682 C CA . THR A 1 84 ? 6.509 -8.102 -5.825 1.00 91.06 84 THR A CA 1
ATOM 683 C C . THR A 1 84 ? 7.191 -6.822 -6.297 1.00 91.06 84 THR A C 1
ATOM 685 O O . THR A 1 84 ? 7.416 -6.631 -7.489 1.00 91.06 84 THR A O 1
ATOM 688 N N . LEU A 1 85 ? 7.541 -5.951 -5.352 1.00 92.25 85 LEU A N 1
ATOM 689 C CA . LEU A 1 85 ? 8.144 -4.655 -5.629 1.00 92.25 85 LEU A CA 1
ATOM 690 C C . LEU A 1 85 ? 9.546 -4.787 -6.233 1.00 92.25 85 LEU A C 1
ATOM 692 O O . LEU A 1 85 ? 9.856 -4.118 -7.216 1.00 92.25 85 LEU A O 1
ATOM 696 N N . ILE A 1 86 ? 10.373 -5.680 -5.685 1.00 91.50 86 ILE A N 1
ATOM 697 C CA . ILE A 1 86 ? 11.721 -5.946 -6.199 1.00 91.50 86 ILE A CA 1
ATOM 698 C C . ILE A 1 86 ? 11.650 -6.581 -7.589 1.00 91.50 86 ILE A C 1
ATOM 700 O O . ILE A 1 86 ? 12.345 -6.121 -8.491 1.00 91.50 86 ILE A O 1
ATOM 704 N N . ALA A 1 87 ? 10.800 -7.595 -7.787 1.00 91.31 87 ALA A N 1
ATOM 705 C CA . ALA A 1 87 ? 10.638 -8.261 -9.078 1.00 91.31 87 ALA A CA 1
ATOM 706 C C . ALA A 1 87 ? 10.202 -7.273 -10.167 1.00 91.31 87 ALA A C 1
ATOM 708 O O . ALA A 1 87 ? 10.763 -7.281 -11.261 1.00 91.31 87 ALA A O 1
ATOM 709 N N . PHE A 1 88 ? 9.264 -6.374 -9.849 1.00 91.25 88 PHE A N 1
ATOM 710 C CA . PHE A 1 88 ? 8.814 -5.345 -10.781 1.00 91.25 88 PHE A CA 1
ATOM 711 C C . PHE A 1 88 ? 9.944 -4.370 -11.140 1.00 91.25 88 PHE A C 1
ATOM 713 O O . PHE A 1 88 ? 10.199 -4.133 -12.319 1.00 91.25 88 PHE A O 1
ATOM 720 N N . THR A 1 89 ? 10.663 -3.841 -10.144 1.00 91.56 89 THR A N 1
ATOM 721 C CA . THR A 1 89 ? 11.782 -2.911 -10.370 1.00 91.56 89 THR A CA 1
ATOM 722 C C . THR A 1 89 ? 12.903 -3.558 -11.181 1.00 91.56 89 THR A C 1
ATOM 724 O O . THR A 1 89 ? 13.365 -2.971 -12.159 1.00 91.56 89 THR A O 1
ATOM 727 N N . LEU A 1 90 ? 13.319 -4.776 -10.822 1.00 91.56 90 LEU A N 1
ATOM 728 C CA . LEU A 1 90 ? 14.362 -5.504 -11.546 1.00 91.56 90 LEU A CA 1
ATOM 729 C C . LEU A 1 90 ? 13.951 -5.785 -12.988 1.00 91.56 90 LEU A C 1
ATOM 731 O O . LEU A 1 90 ? 14.756 -5.577 -13.894 1.00 91.56 90 LEU A O 1
ATOM 735 N N . ASN A 1 91 ? 12.701 -6.193 -13.214 1.00 89.62 91 ASN A N 1
ATOM 736 C CA . ASN A 1 91 ? 12.209 -6.402 -14.566 1.00 89.62 91 ASN A CA 1
ATOM 737 C C . ASN A 1 91 ? 12.252 -5.118 -15.399 1.00 89.62 91 ASN A C 1
ATOM 739 O O . ASN A 1 91 ? 12.667 -5.151 -16.556 1.00 89.62 91 ASN A O 1
ATOM 743 N N . THR A 1 92 ? 11.848 -3.986 -14.822 1.00 88.75 92 THR A N 1
ATOM 744 C CA . THR A 1 92 ? 11.894 -2.701 -15.522 1.00 88.75 92 THR A CA 1
ATOM 745 C C . THR A 1 92 ? 13.326 -2.315 -15.885 1.00 88.75 92 THR A C 1
ATOM 747 O O . THR A 1 92 ? 13.587 -1.988 -17.039 1.00 88.75 92 THR A O 1
ATOM 750 N N . LEU A 1 93 ? 14.276 -2.418 -14.949 1.00 90.44 93 LEU A N 1
ATOM 751 C CA . LEU A 1 93 ? 15.688 -2.112 -15.218 1.00 90.44 93 LEU A CA 1
ATOM 752 C C . LEU A 1 93 ? 16.285 -3.031 -16.286 1.00 90.44 93 LEU A C 1
ATOM 754 O O . LEU A 1 93 ? 17.018 -2.576 -17.162 1.00 90.44 93 LEU A O 1
ATOM 758 N N . PHE A 1 94 ? 15.945 -4.317 -16.241 1.00 89.12 94 PHE A N 1
ATOM 759 C CA . PHE A 1 94 ? 16.396 -5.277 -17.239 1.00 89.12 94 PHE A CA 1
ATOM 760 C C . PHE A 1 94 ? 15.788 -4.998 -18.621 1.00 89.12 94 PHE A C 1
ATOM 762 O O . PHE A 1 94 ? 16.486 -5.069 -19.632 1.00 89.12 94 PHE A O 1
ATOM 769 N N . SER A 1 95 ? 14.511 -4.604 -18.665 1.00 85.62 95 SER A N 1
ATOM 770 C CA . SER A 1 95 ? 13.834 -4.194 -19.901 1.00 85.62 95 SER A CA 1
ATOM 771 C C . SER A 1 95 ? 14.503 -2.966 -20.515 1.00 85.62 95 SER A C 1
ATOM 773 O O . SER A 1 95 ? 14.753 -2.952 -21.716 1.00 85.62 95 SER A O 1
ATOM 775 N N . VAL A 1 96 ? 14.879 -1.976 -19.695 1.00 88.25 96 VAL A N 1
ATOM 776 C CA . VAL A 1 96 ? 15.652 -0.807 -20.145 1.00 88.25 96 VAL A CA 1
ATOM 777 C C . VAL A 1 96 ? 16.996 -1.241 -20.733 1.00 88.25 96 VAL A C 1
ATOM 779 O O . VAL A 1 96 ? 17.329 -0.821 -21.839 1.00 88.25 96 VAL A O 1
ATOM 782 N N . LEU A 1 97 ? 17.725 -2.129 -20.047 1.00 86.69 97 LEU A N 1
ATOM 783 C CA . LEU A 1 97 ? 19.051 -2.588 -20.472 1.00 86.69 97 LEU A CA 1
ATOM 784 C C . LEU A 1 97 ? 19.047 -3.258 -21.856 1.00 86.69 97 LEU A C 1
ATOM 786 O O . LEU A 1 97 ? 19.965 -3.045 -22.648 1.00 86.69 97 LEU A O 1
ATOM 790 N N . LEU A 1 98 ? 18.018 -4.059 -22.145 1.00 84.38 98 LEU A N 1
ATOM 791 C CA . LEU A 1 98 ? 17.881 -4.773 -23.418 1.00 84.38 98 LEU A CA 1
ATOM 792 C C . LEU A 1 98 ? 17.150 -3.980 -24.508 1.00 84.38 98 LEU A C 1
ATOM 794 O O . LEU A 1 98 ? 17.175 -4.389 -25.670 1.00 84.38 98 LEU A O 1
ATOM 798 N N . SER A 1 99 ? 16.466 -2.892 -24.151 1.00 81.12 99 SER A N 1
ATOM 799 C CA . SER A 1 99 ? 15.636 -2.137 -25.091 1.00 81.12 99 SER A CA 1
ATOM 800 C C . SER A 1 99 ? 16.451 -1.283 -26.065 1.00 81.12 99 SER A C 1
ATOM 802 O O . SER A 1 99 ? 17.545 -0.782 -25.765 1.00 81.12 99 SER A O 1
ATOM 804 N N . ALA A 1 100 ? 15.885 -1.110 -27.260 1.00 75.81 100 ALA A N 1
ATOM 805 C CA . ALA A 1 100 ? 16.426 -0.214 -28.268 1.00 75.81 100 ALA A CA 1
ATOM 806 C C . ALA A 1 100 ? 16.353 1.245 -27.789 1.00 75.81 100 ALA A C 1
ATOM 808 O O . ALA A 1 100 ? 15.500 1.599 -26.976 1.00 75.81 100 ALA A O 1
ATOM 809 N N . GLU A 1 101 ? 17.221 2.099 -28.333 1.00 73.62 101 GLU A N 1
ATOM 810 C CA . GLU A 1 101 ? 17.357 3.516 -27.953 1.00 73.62 101 GLU A CA 1
ATOM 811 C C . GLU A 1 101 ? 16.016 4.273 -27.913 1.00 73.62 101 GLU A C 1
ATOM 813 O O . GLU A 1 101 ? 15.783 5.084 -27.024 1.00 73.62 101 GLU A O 1
ATOM 818 N N . ARG A 1 102 ? 15.081 3.948 -28.816 1.00 71.19 102 ARG A N 1
ATOM 819 C CA . ARG A 1 102 ? 13.767 4.602 -28.890 1.00 71.19 102 ARG A CA 1
ATOM 820 C C . ARG A 1 102 ? 12.809 4.232 -27.747 1.00 71.19 102 ARG A C 1
ATOM 822 O O . ARG A 1 102 ? 11.947 5.040 -27.409 1.00 71.19 102 ARG A O 1
ATOM 829 N N . ASP A 1 103 ? 12.963 3.052 -27.147 1.00 78.25 103 ASP A N 1
ATOM 830 C CA . ASP A 1 103 ? 11.973 2.475 -26.224 1.00 78.25 103 ASP A CA 1
ATOM 831 C C . ASP A 1 103 ? 12.413 2.520 -24.747 1.00 78.25 103 ASP A C 1
ATOM 833 O O . ASP A 1 103 ? 11.591 2.344 -23.848 1.00 78.25 103 ASP A O 1
ATOM 837 N N . ARG A 1 104 ? 13.689 2.812 -24.455 1.00 83.88 104 ARG A N 1
ATOM 838 C CA . ARG A 1 104 ? 14.247 2.848 -23.082 1.00 83.88 104 ARG A CA 1
ATOM 839 C C . ARG A 1 104 ? 13.460 3.737 -22.130 1.00 83.88 104 ARG A C 1
ATOM 841 O O . ARG A 1 104 ? 13.098 3.329 -21.025 1.00 83.88 104 ARG A O 1
ATOM 848 N N . LEU A 1 105 ? 13.168 4.956 -22.578 1.00 83.75 105 LEU A N 1
ATOM 849 C CA . LEU A 1 105 ? 12.448 5.958 -21.794 1.00 83.75 105 LEU A CA 1
ATOM 850 C C . LEU A 1 105 ? 11.024 5.504 -21.454 1.00 83.75 105 LEU A C 1
ATOM 852 O O . LEU A 1 105 ? 10.516 5.815 -20.377 1.00 83.75 105 LEU A O 1
ATOM 856 N N . PHE A 1 106 ? 10.394 4.730 -22.341 1.00 84.06 106 PHE A N 1
ATOM 857 C CA . PHE A 1 106 ? 9.067 4.175 -22.102 1.00 84.06 106 PHE A CA 1
ATOM 858 C C . PHE A 1 106 ? 9.083 3.183 -20.934 1.00 84.06 106 PHE A C 1
ATOM 860 O O . PHE A 1 106 ? 8.259 3.301 -20.028 1.00 84.06 106 PHE A O 1
ATOM 867 N N . PHE A 1 107 ? 10.061 2.272 -20.891 1.00 85.44 107 PHE A N 1
ATOM 868 C CA . PHE A 1 107 ? 10.182 1.315 -19.790 1.00 85.44 107 PHE A CA 1
ATOM 869 C C . PHE A 1 107 ? 10.487 1.991 -18.451 1.00 85.44 107 PHE A C 1
ATOM 871 O O . PHE A 1 107 ? 9.917 1.596 -17.437 1.00 85.44 107 PHE A O 1
ATOM 878 N N . LEU A 1 108 ? 11.308 3.048 -18.422 1.00 86.88 108 LEU A N 1
ATOM 879 C CA . LEU A 1 108 ? 11.603 3.780 -17.181 1.00 86.88 108 LEU A CA 1
ATOM 880 C C . LEU A 1 108 ? 10.345 4.354 -16.510 1.00 86.88 108 LEU A C 1
ATOM 882 O O . LEU A 1 108 ? 10.268 4.369 -15.280 1.00 86.88 108 LEU A O 1
ATOM 886 N N . ASN A 1 109 ? 9.327 4.749 -17.281 1.00 86.81 109 ASN A N 1
ATOM 887 C CA . ASN A 1 109 ? 8.056 5.224 -16.721 1.00 86.81 109 ASN A CA 1
ATOM 888 C C . ASN A 1 109 ? 7.312 4.138 -15.926 1.00 86.81 109 ASN A C 1
ATOM 890 O O . ASN A 1 109 ? 6.548 4.457 -15.013 1.00 86.81 109 ASN A O 1
ATOM 894 N N . TYR A 1 110 ? 7.560 2.853 -16.194 1.00 89.31 110 TYR A N 1
ATOM 895 C CA . TYR A 1 110 ? 6.956 1.768 -15.423 1.00 89.31 110 TYR A CA 1
ATOM 896 C C . TYR A 1 110 ? 7.478 1.666 -13.987 1.00 89.31 110 TYR A C 1
ATOM 898 O O . TYR A 1 110 ? 6.832 1.010 -13.172 1.00 89.31 110 TYR A O 1
ATOM 906 N N . LEU A 1 111 ? 8.552 2.375 -13.612 1.00 89.75 111 LEU A N 1
ATOM 907 C CA . LEU A 1 111 ? 8.967 2.507 -12.206 1.00 89.75 111 LEU A CA 1
ATOM 908 C C . LEU A 1 111 ? 7.935 3.245 -11.333 1.00 89.75 111 LEU A C 1
ATOM 910 O O . LEU A 1 111 ? 7.992 3.144 -10.109 1.00 89.75 111 LEU A O 1
ATOM 914 N N . LEU A 1 112 ? 6.940 3.913 -11.925 1.00 86.50 112 LEU A N 1
ATOM 915 C CA . LEU A 1 112 ? 5.814 4.490 -11.184 1.00 86.50 112 LEU A CA 1
ATOM 916 C C . LEU A 1 112 ? 4.906 3.421 -10.564 1.00 86.50 112 LEU A C 1
ATOM 918 O O . LEU A 1 112 ? 4.391 3.618 -9.467 1.00 86.50 112 LEU A O 1
ATOM 922 N N . VAL A 1 113 ? 4.722 2.279 -11.232 1.00 88.00 113 VAL A N 1
ATOM 923 C CA . VAL A 1 113 ? 3.840 1.200 -10.759 1.00 88.00 113 VAL A CA 1
ATOM 924 C C . VAL A 1 113 ? 4.272 0.651 -9.391 1.00 88.00 113 VAL A C 1
ATOM 926 O O . VAL A 1 113 ? 3.431 0.611 -8.489 1.00 88.00 113 VAL A O 1
ATOM 929 N N . PRO A 1 114 ? 5.546 0.275 -9.158 1.00 87.62 114 PRO A N 1
ATOM 930 C CA . PRO A 1 114 ? 5.970 -0.192 -7.848 1.00 87.62 114 PRO A CA 1
ATOM 931 C C . PRO A 1 114 ? 5.940 0.919 -6.790 1.00 87.62 114 PRO A C 1
ATOM 933 O O . PRO A 1 114 ? 5.689 0.617 -5.627 1.00 87.62 114 PRO A O 1
ATOM 936 N N . ILE A 1 115 ? 6.109 2.199 -7.153 1.00 87.38 115 ILE A N 1
ATOM 937 C CA . ILE A 1 115 ? 5.888 3.310 -6.207 1.00 87.38 115 ILE A CA 1
ATOM 938 C C . ILE A 1 115 ? 4.427 3.333 -5.767 1.00 87.38 115 ILE A C 1
ATOM 940 O O . ILE A 1 115 ? 4.155 3.320 -4.569 1.00 87.38 115 ILE A O 1
ATOM 944 N N . MET A 1 116 ? 3.491 3.301 -6.717 1.00 85.38 116 MET A N 1
ATOM 945 C CA . MET A 1 116 ? 2.053 3.314 -6.435 1.00 85.38 116 MET A CA 1
ATOM 946 C C . MET A 1 116 ? 1.624 2.115 -5.582 1.00 85.38 116 MET A C 1
ATOM 948 O O . MET A 1 116 ? 0.886 2.270 -4.610 1.00 85.38 116 MET A O 1
ATOM 952 N N . LEU A 1 117 ? 2.143 0.924 -5.888 1.00 86.00 117 LEU A N 1
ATOM 953 C CA . LEU A 1 117 ? 1.934 -0.270 -5.065 1.00 86.00 117 LEU A CA 1
ATOM 954 C C . LEU A 1 117 ? 2.552 -0.113 -3.670 1.00 86.00 117 LEU A C 1
ATOM 956 O O . LEU A 1 117 ? 1.917 -0.463 -2.677 1.00 86.00 117 LEU A O 1
ATOM 960 N N . GLY A 1 118 ? 3.752 0.461 -3.575 1.00 83.44 118 GLY A N 1
ATOM 961 C CA . GLY A 1 118 ? 4.424 0.746 -2.310 1.00 83.44 118 GLY A CA 1
ATOM 962 C C . GLY A 1 118 ? 3.582 1.621 -1.378 1.00 83.44 118 GLY A C 1
ATOM 963 O O . GLY A 1 118 ? 3.488 1.316 -0.191 1.00 83.44 118 GLY A O 1
ATOM 964 N N . ILE A 1 119 ? 2.897 2.640 -1.911 1.00 81.62 119 ILE A N 1
ATOM 965 C CA . ILE A 1 119 ? 1.996 3.525 -1.144 1.00 81.62 119 ILE A CA 1
ATOM 966 C C . ILE A 1 119 ? 0.876 2.754 -0.466 1.00 81.62 119 ILE A C 1
ATOM 968 O O . ILE A 1 119 ? 0.548 3.000 0.695 1.00 81.62 119 ILE A O 1
ATOM 972 N N . ALA A 1 120 ? 0.252 1.850 -1.213 1.00 79.38 120 ALA A N 1
ATOM 973 C CA . ALA A 1 120 ? -0.911 1.126 -0.734 1.00 79.38 120 ALA A CA 1
ATOM 974 C C . ALA A 1 120 ? -0.533 0.051 0.298 1.00 79.38 120 ALA A C 1
ATOM 976 O O . ALA A 1 120 ? -1.348 -0.289 1.160 1.00 79.38 120 ALA A O 1
ATOM 977 N N . LEU A 1 121 ? 0.692 -0.481 0.209 1.00 81.19 121 LEU A N 1
ATOM 978 C CA . LEU A 1 121 ? 1.047 -1.759 0.819 1.00 81.19 121 LEU A CA 1
ATOM 979 C C . LEU A 1 121 ? 2.111 -1.681 1.920 1.00 81.19 121 LEU A C 1
ATOM 981 O O . LEU A 1 121 ? 2.141 -2.574 2.773 1.00 81.19 121 LEU A O 1
ATOM 985 N N . LEU A 1 122 ? 2.979 -0.661 1.922 1.00 82.19 122 LEU A N 1
ATOM 986 C CA . LEU A 1 122 ? 4.112 -0.558 2.847 1.00 82.19 122 LEU A CA 1
ATOM 987 C C . LEU A 1 122 ? 3.862 0.425 3.999 1.00 82.19 122 LEU A C 1
ATOM 989 O O . LEU A 1 122 ? 3.247 1.477 3.849 1.00 82.19 122 LEU A O 1
ATOM 993 N N . HIS A 1 123 ? 4.444 0.119 5.161 1.00 83.56 123 HIS A N 1
ATOM 994 C CA . HIS A 1 123 ? 4.611 1.105 6.231 1.00 83.56 123 HIS A CA 1
ATOM 995 C C . HIS A 1 123 ? 5.578 2.219 5.813 1.00 83.56 123 HIS A C 1
ATOM 997 O O . HIS A 1 123 ? 6.533 1.962 5.082 1.00 83.56 123 HIS A O 1
ATOM 1003 N N . LEU A 1 124 ? 5.402 3.421 6.380 1.00 84.81 124 LEU A N 1
ATOM 1004 C CA . LEU A 1 124 ? 6.167 4.629 6.037 1.00 84.81 124 LEU A CA 1
ATOM 1005 C C . LEU A 1 124 ? 7.691 4.413 5.986 1.00 84.81 124 LEU A C 1
ATOM 1007 O O . LEU A 1 124 ? 8.337 4.859 5.044 1.00 84.81 124 LEU A O 1
ATOM 1011 N N . ARG A 1 125 ? 8.267 3.687 6.958 1.00 87.12 125 ARG A N 1
ATOM 1012 C CA . ARG A 1 125 ? 9.715 3.401 7.003 1.00 87.12 125 ARG A CA 1
ATOM 1013 C C . ARG A 1 125 ? 10.188 2.576 5.800 1.00 87.12 125 ARG A C 1
ATOM 1015 O O . ARG A 1 125 ? 11.184 2.918 5.174 1.00 87.12 125 ARG A O 1
ATOM 1022 N N . HIS A 1 126 ? 9.461 1.512 5.459 1.00 87.56 126 HIS A N 1
ATOM 1023 C CA . HIS A 1 126 ? 9.793 0.645 4.325 1.00 87.56 126 HIS A CA 1
ATOM 1024 C C . HIS A 1 126 ? 9.475 1.320 2.986 1.00 87.56 126 HIS A C 1
ATOM 1026 O O . HIS A 1 126 ? 10.230 1.155 2.034 1.00 87.56 126 HIS A O 1
ATOM 1032 N N . ALA A 1 127 ? 8.403 2.116 2.924 1.00 87.88 127 ALA A N 1
ATOM 1033 C CA . ALA A 1 127 ? 8.051 2.912 1.752 1.00 87.88 127 ALA A CA 1
ATOM 1034 C C . ALA A 1 127 ? 9.144 3.940 1.422 1.00 87.88 127 ALA A C 1
ATOM 1036 O O . ALA A 1 127 ? 9.532 4.064 0.265 1.00 87.88 127 ALA A O 1
ATOM 1037 N N . PHE A 1 128 ? 9.688 4.624 2.437 1.00 91.25 128 PHE A N 1
ATOM 1038 C CA . PHE A 1 128 ? 10.801 5.558 2.263 1.00 91.25 128 PHE A CA 1
ATOM 1039 C C . PHE A 1 128 ? 12.055 4.861 1.727 1.00 91.25 128 PHE A C 1
ATOM 1041 O O . PHE A 1 128 ? 12.603 5.290 0.715 1.00 91.25 128 PHE A O 1
ATOM 1048 N N . LEU A 1 129 ? 12.476 3.756 2.355 1.00 91.62 129 LEU A N 1
ATOM 1049 C CA . LEU A 1 129 ? 13.634 2.983 1.891 1.00 91.62 129 LEU A CA 1
ATOM 1050 C C . LEU A 1 129 ? 13.451 2.501 0.449 1.00 91.62 129 LEU A C 1
ATOM 1052 O O . LEU A 1 129 ? 14.356 2.636 -0.369 1.00 91.62 129 LEU A O 1
ATOM 1056 N N . PHE A 1 130 ? 12.269 1.983 0.121 1.00 91.50 130 PHE A N 1
ATOM 1057 C CA . PHE A 1 130 ? 11.966 1.511 -1.222 1.00 91.50 130 PHE A CA 1
ATOM 1058 C C . PHE A 1 130 ? 11.985 2.640 -2.260 1.00 91.50 130 PHE A C 1
ATOM 1060 O O . PHE A 1 130 ? 12.546 2.476 -3.341 1.00 91.50 130 PHE A O 1
ATOM 1067 N N . TYR A 1 131 ? 11.436 3.805 -1.919 1.00 90.94 131 TYR A N 1
ATOM 1068 C CA . TYR A 1 131 ? 11.487 4.987 -2.772 1.00 90.94 131 TYR A CA 1
ATOM 1069 C C . TYR A 1 131 ? 12.930 5.444 -3.035 1.00 90.94 131 TYR A C 1
ATOM 1071 O O . TYR A 1 131 ? 13.295 5.676 -4.187 1.00 90.94 131 TYR A O 1
ATOM 1079 N N . VAL A 1 132 ? 13.777 5.490 -1.999 1.00 93.12 132 VAL A N 1
ATOM 1080 C CA . VAL A 1 132 ? 15.208 5.808 -2.151 1.00 93.12 132 VAL A CA 1
ATOM 1081 C C . VAL A 1 132 ? 15.895 4.805 -3.081 1.00 93.12 132 VAL A C 1
ATOM 1083 O O . VAL A 1 132 ? 16.653 5.214 -3.956 1.00 93.12 132 VAL A O 1
ATOM 1086 N N . LEU A 1 133 ? 15.597 3.509 -2.946 1.00 93.81 133 LEU A N 1
ATOM 1087 C CA . LEU A 1 133 ? 16.136 2.467 -3.824 1.00 93.81 133 LEU A CA 1
ATOM 1088 C C . LEU A 1 133 ? 15.673 2.622 -5.279 1.00 93.81 133 LEU A C 1
ATOM 1090 O O . LEU A 1 133 ? 16.482 2.446 -6.188 1.00 93.81 133 LEU A O 1
ATOM 1094 N N . ILE A 1 134 ? 14.408 2.988 -5.518 1.00 92.88 134 ILE A N 1
ATOM 1095 C CA . ILE A 1 134 ? 13.921 3.268 -6.876 1.00 92.88 134 ILE A CA 1
ATOM 1096 C C . ILE A 1 134 ? 14.664 4.457 -7.478 1.00 92.88 134 ILE A C 1
ATOM 1098 O O . ILE A 1 134 ? 15.158 4.348 -8.598 1.00 92.88 134 ILE A O 1
ATOM 1102 N N . VAL A 1 135 ? 14.790 5.571 -6.756 1.00 93.50 135 VAL A N 1
ATOM 1103 C CA . VAL A 1 135 ? 15.517 6.745 -7.265 1.00 93.50 135 VAL A CA 1
ATOM 1104 C C . VAL A 1 135 ? 16.987 6.398 -7.510 1.00 93.50 135 VAL A C 1
ATOM 1106 O O . VAL A 1 135 ? 17.522 6.720 -8.567 1.00 93.50 135 VAL A O 1
ATOM 1109 N N . ALA A 1 136 ? 17.627 5.663 -6.597 1.00 93.81 136 ALA A N 1
ATOM 1110 C CA . ALA A 1 136 ? 19.004 5.205 -6.766 1.00 93.81 136 ALA A CA 1
ATOM 1111 C C . ALA A 1 136 ? 19.177 4.280 -7.983 1.00 93.81 136 ALA A C 1
ATOM 1113 O O . ALA A 1 136 ? 20.232 4.294 -8.615 1.00 93.81 136 ALA A O 1
ATOM 1114 N N . SER A 1 137 ? 18.146 3.518 -8.364 1.00 92.44 137 SER A N 1
ATOM 1115 C CA . SER A 1 137 ? 18.203 2.645 -9.540 1.00 92.44 137 SER A CA 1
ATOM 1116 C C . SER A 1 137 ? 18.391 3.404 -10.860 1.00 92.44 137 SER A C 1
ATOM 1118 O O . SER A 1 137 ? 18.968 2.844 -11.790 1.00 92.44 137 SER A O 1
ATOM 1120 N N . PHE A 1 138 ? 18.018 4.692 -10.924 1.00 92.06 138 PHE A N 1
ATOM 1121 C CA . PHE A 1 138 ? 18.275 5.557 -12.084 1.00 92.06 138 PHE A CA 1
ATOM 1122 C C . PHE A 1 138 ? 19.759 5.873 -12.291 1.00 92.06 138 PHE A C 1
ATOM 1124 O O . PHE A 1 138 ? 20.145 6.243 -13.400 1.00 92.06 138 PHE A O 1
ATOM 1131 N N . LEU A 1 139 ? 20.609 5.681 -11.273 1.00 93.06 139 LEU A N 1
ATOM 1132 C CA . LEU A 1 139 ? 22.052 5.867 -11.411 1.00 93.06 139 LEU A CA 1
ATOM 1133 C C . LEU A 1 139 ? 22.634 4.933 -12.480 1.00 93.06 139 LEU A C 1
ATOM 1135 O O . LEU A 1 139 ? 23.503 5.343 -13.245 1.00 93.06 139 LEU A O 1
ATOM 1139 N N . MET A 1 140 ? 22.131 3.698 -12.573 1.00 91.75 140 MET A N 1
ATOM 1140 C CA . MET A 1 140 ? 22.624 2.715 -13.538 1.00 91.75 140 MET A CA 1
ATOM 1141 C C . MET A 1 140 ? 22.317 3.133 -14.993 1.00 91.75 140 MET A C 1
ATOM 1143 O O . MET A 1 140 ? 23.273 3.298 -15.754 1.00 91.75 140 MET A O 1
ATOM 1147 N N . PRO A 1 141 ? 21.063 3.434 -15.390 1.00 90.00 141 PRO A N 1
ATOM 1148 C CA . PRO A 1 141 ? 20.769 3.983 -16.714 1.00 90.00 141 PRO A CA 1
ATOM 1149 C C . PRO A 1 141 ? 21.502 5.298 -17.015 1.00 90.00 141 PRO A C 1
ATOM 1151 O O . PRO A 1 141 ? 21.970 5.495 -18.133 1.00 90.00 141 PRO A O 1
ATOM 1154 N N . LEU A 1 142 ? 21.652 6.186 -16.025 1.00 91.88 142 LEU A N 1
ATOM 1155 C CA . LEU A 1 142 ? 22.317 7.483 -16.200 1.00 91.88 142 LEU A CA 1
ATOM 1156 C C . LEU A 1 142 ? 23.813 7.350 -16.543 1.00 91.88 142 LEU A C 1
ATOM 1158 O O . LEU A 1 142 ? 24.361 8.166 -17.296 1.00 91.88 142 LEU A O 1
ATOM 1162 N N . LEU A 1 143 ? 24.476 6.331 -15.987 1.00 90.62 143 LEU A N 1
ATOM 1163 C CA . LEU A 1 143 ? 25.882 6.027 -16.258 1.00 90.62 143 LEU A CA 1
ATOM 1164 C C . LEU A 1 143 ? 26.070 5.321 -17.604 1.00 90.62 143 LEU A C 1
ATOM 1166 O O . LEU A 1 143 ? 27.015 5.645 -18.322 1.00 90.62 143 LEU A O 1
ATOM 1170 N N . ILE A 1 144 ? 25.179 4.388 -17.950 1.00 90.69 144 ILE A N 1
ATOM 1171 C CA . ILE A 1 144 ? 25.301 3.556 -19.158 1.00 90.69 144 ILE A CA 1
ATOM 1172 C C . ILE A 1 144 ? 24.900 4.321 -20.426 1.00 90.69 144 ILE A C 1
ATOM 1174 O O . ILE A 1 144 ? 25.510 4.117 -21.474 1.00 90.69 144 ILE A O 1
ATOM 1178 N N . TYR A 1 145 ? 23.919 5.226 -20.345 1.00 88.88 145 TYR A N 1
ATOM 1179 C CA . TYR A 1 145 ? 23.340 5.904 -21.511 1.00 88.88 145 TYR A CA 1
ATOM 1180 C C . TYR A 1 145 ? 23.590 7.422 -21.476 1.00 88.88 145 TYR A C 1
ATOM 1182 O O . TYR A 1 145 ? 22.683 8.205 -21.179 1.00 88.88 145 TYR A O 1
ATOM 1190 N N . PRO A 1 146 ? 24.817 7.888 -21.794 1.00 89.44 146 PRO A N 1
ATOM 1191 C CA . PRO A 1 146 ? 25.172 9.302 -21.707 1.00 89.44 146 PRO A CA 1
ATOM 1192 C C . PRO A 1 146 ? 24.375 10.196 -22.670 1.00 89.44 146 PRO A C 1
ATOM 1194 O O . PRO A 1 146 ? 24.102 11.347 -22.329 1.00 89.44 146 PRO A O 1
ATOM 1197 N N . ALA A 1 147 ? 23.974 9.670 -23.833 1.00 89.12 147 ALA A N 1
ATOM 1198 C CA . ALA A 1 147 ? 23.200 10.400 -24.841 1.00 89.12 147 ALA A CA 1
ATOM 1199 C C . ALA A 1 147 ? 21.783 10.769 -24.361 1.00 89.12 147 ALA A C 1
ATOM 1201 O O . ALA A 1 147 ? 21.243 11.800 -24.748 1.00 89.12 147 ALA A O 1
ATOM 1202 N N . GLU A 1 148 ? 21.204 9.969 -23.462 1.00 88.44 148 GLU A N 1
ATOM 1203 C CA . GLU A 1 148 ? 19.832 10.137 -22.967 1.00 88.44 148 GLU A CA 1
ATOM 1204 C C . GLU A 1 148 ? 19.772 10.802 -21.580 1.00 88.44 148 GLU A C 1
ATOM 1206 O O . GLU A 1 148 ? 18.693 10.920 -20.998 1.00 88.44 148 GLU A O 1
ATOM 1211 N N . ARG A 1 149 ? 20.906 11.274 -21.032 1.00 91.31 149 ARG A N 1
ATOM 1212 C CA . ARG A 1 149 ? 20.998 11.799 -19.652 1.00 91.31 149 ARG A CA 1
ATOM 1213 C C . ARG A 1 149 ? 19.930 12.829 -19.310 1.00 91.31 149 ARG A C 1
ATOM 1215 O O . ARG A 1 149 ? 19.360 12.753 -18.230 1.00 91.31 149 ARG A O 1
ATOM 1222 N N . ALA A 1 150 ? 19.645 13.768 -20.212 1.00 91.44 150 ALA A N 1
ATOM 1223 C CA . ALA A 1 150 ? 18.633 14.797 -19.978 1.00 91.44 150 ALA A CA 1
ATOM 1224 C C . ALA A 1 150 ? 17.220 14.199 -19.839 1.00 91.44 150 ALA A C 1
ATOM 1226 O O . ALA A 1 150 ? 16.470 14.576 -18.940 1.00 91.44 150 ALA A O 1
ATOM 1227 N N . ALA A 1 151 ? 16.868 13.228 -20.687 1.00 90.31 151 ALA A N 1
ATOM 1228 C CA . ALA A 1 151 ? 15.572 12.560 -20.633 1.00 90.31 151 ALA A CA 1
ATOM 1229 C C . ALA A 1 151 ? 15.452 11.657 -19.395 1.00 90.31 151 ALA A C 1
ATOM 1231 O O . ALA A 1 151 ? 14.454 11.731 -18.679 1.00 90.31 151 ALA A O 1
ATOM 1232 N N . ILE A 1 152 ? 16.495 10.876 -19.091 1.00 90.25 152 ILE A N 1
ATOM 1233 C CA . ILE A 1 152 ? 16.568 10.043 -17.881 1.00 90.25 152 ILE A CA 1
ATOM 1234 C C . ILE A 1 152 ? 16.450 10.917 -16.628 1.00 90.25 152 ILE A C 1
ATOM 1236 O O . ILE A 1 152 ? 15.707 10.571 -15.715 1.00 90.25 152 ILE A O 1
ATOM 1240 N N . PHE A 1 153 ? 17.124 12.070 -16.595 1.00 92.00 153 PHE A N 1
ATOM 1241 C CA . PHE A 1 153 ? 17.045 13.015 -15.484 1.00 92.00 153 PHE A CA 1
ATOM 1242 C C . PHE A 1 153 ? 15.635 13.595 -15.314 1.00 92.00 153 PHE A C 1
ATOM 1244 O O . PHE A 1 153 ? 15.133 13.638 -14.195 1.00 92.00 153 PHE A O 1
ATOM 1251 N N . ASN A 1 154 ? 14.954 13.965 -16.404 1.00 92.31 154 ASN A N 1
ATOM 1252 C CA . ASN A 1 154 ? 13.566 14.433 -16.346 1.00 92.31 154 ASN A CA 1
ATOM 1253 C C . ASN A 1 154 ? 12.611 13.357 -15.805 1.00 92.31 154 ASN A C 1
ATOM 1255 O O . ASN A 1 154 ? 11.780 13.654 -14.946 1.00 92.31 154 ASN A O 1
ATOM 1259 N N . ILE A 1 155 ? 12.747 12.104 -16.256 1.00 91.75 155 ILE A N 1
ATOM 1260 C CA . ILE A 1 155 ? 11.943 10.987 -15.735 1.00 91.75 155 ILE A CA 1
ATOM 1261 C C . ILE A 1 155 ? 12.280 10.734 -14.263 1.00 91.75 155 ILE A C 1
ATOM 1263 O O . ILE A 1 155 ? 11.372 10.582 -13.452 1.00 91.75 155 ILE A O 1
ATOM 1267 N N . MET A 1 156 ? 13.562 10.751 -13.889 1.00 93.06 156 MET A N 1
ATOM 1268 C CA . MET A 1 156 ? 13.999 10.602 -12.500 1.00 93.06 156 MET A CA 1
ATOM 1269 C C . MET A 1 156 ? 13.395 11.691 -11.607 1.00 93.06 156 MET A C 1
ATOM 1271 O O . MET A 1 156 ? 12.892 11.374 -10.534 1.00 93.06 156 MET A O 1
ATOM 1275 N N . LEU A 1 157 ? 13.389 12.955 -12.048 1.00 94.25 157 LEU A N 1
ATOM 1276 C CA . LEU A 1 157 ? 12.751 14.059 -11.328 1.00 94.25 157 LEU A CA 1
ATOM 1277 C C . LEU A 1 157 ? 11.239 13.867 -11.202 1.00 94.25 157 LEU A C 1
ATOM 1279 O O . LEU A 1 157 ? 10.687 14.099 -10.130 1.00 94.25 157 LEU A O 1
ATOM 1283 N N . PHE A 1 158 ? 10.570 13.426 -12.267 1.00 93.25 158 PHE A N 1
ATOM 1284 C CA . PHE A 1 158 ? 9.136 13.153 -12.234 1.00 93.25 158 PHE A CA 1
ATOM 1285 C C . PHE A 1 158 ? 8.799 12.022 -11.254 1.00 93.25 158 PHE A C 1
ATOM 1287 O O . PHE A 1 158 ? 7.947 12.181 -10.382 1.00 93.25 158 PHE A O 1
ATOM 1294 N N . VAL A 1 159 ? 9.522 10.904 -11.338 1.00 91.38 159 VAL A N 1
ATOM 1295 C CA . VAL A 1 159 ? 9.397 9.761 -10.426 1.00 91.38 159 VAL A CA 1
ATOM 1296 C C . VAL A 1 159 ? 9.716 10.175 -8.986 1.00 91.38 159 VAL A C 1
ATOM 1298 O O . VAL A 1 159 ? 9.012 9.764 -8.061 1.00 91.38 159 VAL A O 1
ATOM 1301 N N . ALA A 1 160 ? 10.719 11.034 -8.791 1.00 92.81 160 ALA A N 1
ATOM 1302 C CA . ALA A 1 160 ? 11.066 11.572 -7.485 1.00 92.81 160 ALA A CA 1
ATOM 1303 C C . ALA A 1 160 ? 9.945 12.458 -6.911 1.00 92.81 160 ALA A C 1
ATOM 1305 O O . ALA A 1 160 ? 9.523 12.291 -5.769 1.00 92.81 160 ALA A O 1
ATOM 1306 N N . LEU A 1 161 ? 9.392 13.365 -7.716 1.00 95.00 161 LEU A N 1
ATOM 1307 C CA . LEU A 1 161 ? 8.279 14.217 -7.304 1.00 95.00 161 LEU A CA 1
ATOM 1308 C C . LEU A 1 161 ? 7.053 13.381 -6.917 1.00 95.00 161 LEU A C 1
ATOM 1310 O O . LEU A 1 161 ? 6.470 13.587 -5.852 1.00 95.00 161 LEU A O 1
ATOM 1314 N N . VAL A 1 162 ? 6.691 12.404 -7.753 1.00 92.12 162 VAL A N 1
ATOM 1315 C CA . VAL A 1 162 ? 5.572 11.495 -7.487 1.00 92.12 162 VAL A CA 1
ATOM 1316 C C . VAL A 1 162 ? 5.812 10.716 -6.199 1.00 92.12 162 VAL A C 1
ATOM 1318 O O . VAL A 1 162 ? 4.918 10.654 -5.357 1.00 92.12 162 VAL A O 1
ATOM 1321 N N . GLY A 1 163 ? 7.005 10.157 -5.999 1.00 90.62 163 GLY A N 1
ATOM 1322 C CA . GLY A 1 163 ? 7.332 9.423 -4.780 1.00 90.62 163 GLY A CA 1
ATOM 1323 C C . GLY A 1 163 ? 7.385 10.302 -3.524 1.00 90.62 163 GLY A C 1
ATOM 1324 O O . GLY A 1 163 ? 6.960 9.861 -2.457 1.00 90.62 163 GLY A O 1
ATOM 1325 N N . LEU A 1 164 ? 7.792 11.569 -3.636 1.00 92.81 164 LEU A N 1
ATOM 1326 C CA . LEU A 1 164 ? 7.723 12.532 -2.535 1.00 92.81 164 LEU A CA 1
ATOM 1327 C C . LEU A 1 164 ? 6.271 12.828 -2.135 1.00 92.81 164 LEU A C 1
ATOM 1329 O O . LEU A 1 164 ? 5.928 12.706 -0.959 1.00 92.81 164 LEU A O 1
ATOM 1333 N N . ILE A 1 165 ? 5.409 13.163 -3.103 1.00 92.06 165 ILE A N 1
ATOM 1334 C CA . ILE A 1 165 ? 3.971 13.394 -2.865 1.00 92.06 165 ILE A CA 1
ATOM 1335 C C . ILE A 1 165 ? 3.349 12.153 -2.219 1.00 92.06 165 ILE A C 1
ATOM 1337 O O . ILE A 1 165 ? 2.628 12.238 -1.228 1.00 92.06 165 ILE A O 1
ATOM 1341 N N . SER A 1 166 ? 3.694 10.986 -2.748 1.00 88.94 166 SER A N 1
ATOM 1342 C CA . SER A 1 166 ? 3.270 9.684 -2.249 1.00 88.94 166 SER A CA 1
ATOM 1343 C C . SER A 1 166 ? 3.645 9.464 -0.778 1.00 88.94 166 SER A C 1
ATOM 1345 O O . SER A 1 166 ? 2.800 9.062 0.019 1.00 88.94 166 SER A O 1
ATOM 1347 N N . LEU A 1 167 ? 4.880 9.785 -0.377 1.00 90.69 167 LEU A N 1
ATOM 1348 C CA . LEU A 1 167 ? 5.324 9.694 1.019 1.00 90.69 167 LEU A CA 1
ATOM 1349 C C . LEU A 1 167 ? 4.569 10.658 1.938 1.00 90.69 167 LEU A C 1
ATOM 1351 O O . LEU A 1 167 ? 4.193 10.271 3.047 1.00 90.69 167 LEU A O 1
ATOM 1355 N N . VAL A 1 168 ? 4.308 11.881 1.473 1.00 91.62 168 VAL A N 1
ATOM 1356 C CA . VAL A 1 168 ? 3.507 12.865 2.214 1.00 91.62 168 VAL A CA 1
ATOM 1357 C C . VAL A 1 168 ? 2.085 12.346 2.433 1.00 91.62 168 VAL A C 1
ATOM 1359 O O . VAL A 1 168 ? 1.575 12.432 3.549 1.00 91.62 168 VAL A O 1
ATOM 1362 N N . LEU A 1 169 ? 1.466 11.733 1.418 1.00 89.38 169 LEU A N 1
ATOM 1363 C CA . LEU A 1 169 ? 0.136 11.129 1.541 1.00 89.38 169 LEU A CA 1
ATOM 1364 C C . LEU A 1 169 ? 0.113 9.978 2.556 1.00 89.38 169 LEU A C 1
ATOM 1366 O O . LEU A 1 169 ? -0.797 9.915 3.384 1.00 89.38 169 LEU A O 1
ATOM 1370 N N . ILE A 1 170 ? 1.118 9.092 2.543 1.00 87.75 170 ILE A N 1
ATOM 1371 C CA . ILE A 1 170 ? 1.235 7.998 3.528 1.00 87.75 170 ILE A CA 1
ATOM 1372 C C . ILE A 1 170 ? 1.393 8.566 4.940 1.00 87.75 170 ILE A C 1
ATOM 1374 O O . ILE A 1 170 ? 0.752 8.086 5.877 1.00 87.75 170 ILE A O 1
ATOM 1378 N N . TYR A 1 171 ? 2.244 9.579 5.103 1.00 89.94 171 TYR A N 1
ATOM 1379 C CA . TYR A 1 171 ? 2.468 10.230 6.389 1.00 89.94 171 TYR A CA 1
ATOM 1380 C C . TYR A 1 171 ? 1.184 10.873 6.919 1.00 89.94 171 TYR A C 1
ATOM 1382 O O . TYR A 1 171 ? 0.781 10.596 8.048 1.00 89.94 171 TYR A O 1
ATOM 1390 N N . HIS A 1 172 ? 0.496 11.653 6.083 1.00 89.81 172 HIS A N 1
ATOM 1391 C CA . HIS A 1 172 ? -0.752 12.308 6.456 1.00 89.81 172 HIS A CA 1
ATOM 1392 C C . HIS A 1 172 ? -1.846 11.295 6.811 1.00 89.81 172 HIS A C 1
ATOM 1394 O O . HIS A 1 172 ? -2.483 11.421 7.854 1.00 89.81 172 HIS A O 1
ATOM 1400 N N . ARG A 1 173 ? -2.009 10.234 6.009 1.00 86.38 173 ARG A N 1
ATOM 1401 C CA . ARG A 1 173 ? -2.957 9.151 6.302 1.00 86.38 173 ARG A CA 1
ATOM 1402 C C . ARG A 1 173 ? -2.674 8.493 7.654 1.00 86.38 173 ARG A C 1
ATOM 1404 O O . ARG A 1 173 ? -3.613 8.224 8.398 1.00 86.38 173 ARG A O 1
ATOM 1411 N N . ASN A 1 174 ? -1.404 8.236 7.975 1.00 86.38 174 ASN A N 1
ATOM 1412 C CA . ASN A 1 174 ? -1.029 7.635 9.256 1.00 86.38 174 ASN A CA 1
ATOM 1413 C C . ASN A 1 174 ? -1.346 8.558 10.438 1.00 86.38 174 ASN A C 1
ATOM 1415 O O . ASN A 1 174 ? -1.834 8.072 11.454 1.00 86.38 174 ASN A O 1
ATOM 1419 N N . LEU A 1 175 ? -1.114 9.868 10.301 1.00 89.50 175 LEU A N 1
ATOM 1420 C CA . LEU A 1 175 ? -1.459 10.843 11.339 1.00 89.50 175 LEU A CA 1
ATOM 1421 C C . LEU A 1 175 ? -2.970 10.931 11.570 1.00 89.50 175 LEU A C 1
ATOM 1423 O O . LEU A 1 175 ? -3.418 10.861 12.710 1.00 89.50 175 LEU A O 1
ATOM 1427 N N . VAL A 1 176 ? -3.755 11.045 10.496 1.00 87.56 176 VAL A N 1
ATOM 1428 C CA . VAL A 1 176 ? -5.222 11.122 10.586 1.00 87.56 176 VAL A CA 1
ATOM 1429 C C . VAL A 1 176 ? -5.791 9.867 11.244 1.00 87.56 176 VAL A C 1
ATOM 1431 O O . VAL A 1 176 ? -6.679 9.962 12.087 1.00 87.56 176 VAL A O 1
ATOM 1434 N N . GLU A 1 177 ? -5.264 8.690 10.906 1.00 83.88 177 GLU A N 1
ATOM 1435 C CA . GLU A 1 177 ? -5.720 7.441 11.516 1.00 83.88 177 GLU A CA 1
ATOM 1436 C C . GLU A 1 177 ? -5.372 7.358 13.010 1.00 83.88 177 GLU A C 1
ATOM 1438 O O . GLU A 1 177 ? -6.198 6.902 13.800 1.00 83.88 177 GLU A O 1
ATOM 1443 N N . GLN A 1 178 ? -4.190 7.834 13.416 1.00 85.56 178 GLN A N 1
ATOM 1444 C CA . GLN A 1 178 ? -3.810 7.908 14.832 1.00 85.56 178 GLN A CA 1
ATOM 1445 C C . GLN A 1 178 ? -4.712 8.861 15.617 1.00 85.56 178 GLN A C 1
ATOM 1447 O O . GLN A 1 178 ? -5.177 8.512 16.701 1.00 85.56 178 GLN A O 1
ATOM 1452 N N . GLU A 1 179 ? -4.998 10.037 15.061 1.00 89.00 179 GLU A N 1
ATOM 1453 C CA . GLU A 1 179 ? -5.878 11.018 15.694 1.00 89.00 179 GLU A CA 1
ATOM 1454 C C . GLU A 1 179 ? -7.309 10.483 15.814 1.00 89.00 179 GLU A C 1
ATOM 1456 O O . GLU A 1 179 ? -7.918 10.567 16.878 1.00 89.00 179 GLU A O 1
ATOM 1461 N N . ARG A 1 180 ? -7.824 9.822 14.770 1.00 83.12 180 ARG A N 1
ATOM 1462 C CA . ARG A 1 180 ? -9.138 9.166 14.803 1.00 83.12 180 ARG A CA 1
ATOM 1463 C C . ARG A 1 180 ? -9.217 8.106 15.903 1.00 83.12 180 ARG A C 1
ATOM 1465 O O . ARG A 1 180 ? -10.210 8.045 16.622 1.00 83.12 180 ARG A O 1
ATOM 1472 N N . GLN A 1 181 ? -8.180 7.279 16.053 1.00 85.12 181 GLN A N 1
ATOM 1473 C CA . GLN A 1 181 ? -8.113 6.274 17.121 1.00 85.12 181 GLN A CA 1
ATOM 1474 C C . GLN A 1 181 ? -8.062 6.916 18.510 1.00 85.12 181 GLN A C 1
ATOM 1476 O O . GLN A 1 181 ? -8.726 6.440 19.431 1.00 85.12 181 GLN A O 1
ATOM 1481 N N . ARG A 1 182 ? -7.315 8.013 18.656 1.00 87.62 182 ARG A N 1
ATOM 1482 C CA . ARG A 1 182 ? -7.236 8.768 19.906 1.00 87.62 182 ARG A CA 1
ATOM 1483 C C . ARG A 1 182 ? -8.581 9.386 20.278 1.00 87.62 182 ARG A C 1
ATOM 1485 O O . ARG A 1 182 ? -9.028 9.194 21.401 1.00 87.62 182 ARG A O 1
ATOM 1492 N N . GLN A 1 183 ? -9.250 10.052 19.340 1.00 87.06 183 GLN A N 1
ATOM 1493 C CA . GLN A 1 183 ? -10.569 10.650 19.558 1.00 87.06 183 GLN A CA 1
ATOM 1494 C C . GLN A 1 183 ? -11.624 9.604 19.920 1.00 87.06 183 GLN A C 1
ATOM 1496 O O . GLN A 1 183 ? -12.417 9.833 20.831 1.00 87.06 183 GLN A O 1
ATOM 1501 N N . LEU A 1 184 ? -11.609 8.441 19.257 1.00 83.31 184 LEU A N 1
ATOM 1502 C CA . LEU A 1 184 ? -12.481 7.322 19.617 1.00 83.31 184 LEU A CA 1
ATOM 1503 C C . LEU A 1 184 ? -12.227 6.874 21.060 1.00 83.31 184 LEU A C 1
ATOM 1505 O O . LEU A 1 184 ? -13.164 6.862 21.854 1.00 83.31 184 LEU A O 1
ATOM 1509 N N . SER A 1 185 ? -10.969 6.616 21.424 1.00 84.50 185 SER A N 1
ATOM 1510 C CA . SER A 1 185 ? -10.582 6.225 22.787 1.00 84.50 185 SER A CA 1
ATOM 1511 C C . SER A 1 185 ? -10.978 7.271 23.840 1.00 84.50 185 SER A C 1
ATOM 1513 O O . SER A 1 185 ? -11.583 6.942 24.859 1.00 84.50 185 SER A O 1
ATOM 1515 N N . GLU A 1 186 ? -10.716 8.555 23.585 1.00 88.06 186 GLU A N 1
ATOM 1516 C CA . GLU A 1 186 ? -11.092 9.647 24.490 1.00 88.06 186 GLU A CA 1
ATOM 1517 C C . GLU A 1 186 ? -12.618 9.785 24.623 1.00 88.06 186 GLU A C 1
ATOM 1519 O O . GLU A 1 186 ? -13.120 10.043 25.720 1.00 88.06 186 GLU A O 1
ATOM 1524 N N . SER A 1 187 ? -13.370 9.576 23.536 1.00 85.94 187 SER A N 1
ATOM 1525 C CA . SER A 1 187 ? -14.835 9.585 23.563 1.00 85.94 187 SER A CA 1
ATOM 1526 C C . SER A 1 187 ? -15.408 8.403 24.348 1.00 85.94 187 SER A C 1
ATOM 1528 O O . SER A 1 187 ? -16.329 8.600 25.138 1.00 85.94 187 SER A O 1
ATOM 1530 N N . GLU A 1 188 ? -14.826 7.208 24.206 1.00 88.06 188 GLU A N 1
ATOM 1531 C CA . GLU A 1 188 ? -15.218 6.010 24.953 1.00 88.06 188 GLU A CA 1
ATOM 1532 C C . GLU A 1 188 ? -14.962 6.189 26.450 1.00 88.06 188 GLU A C 1
ATOM 1534 O O . GLU A 1 188 ? -15.850 5.922 27.260 1.00 88.06 188 GLU A O 1
ATOM 1539 N N . VAL A 1 189 ? -13.786 6.707 26.828 1.00 88.25 189 VAL A N 1
ATOM 1540 C CA . VAL A 1 189 ? -13.460 7.015 28.228 1.00 88.25 189 VAL A CA 1
ATOM 1541 C C . VAL A 1 189 ? -14.421 8.060 28.785 1.00 88.25 189 VAL A C 1
ATOM 1543 O O . VAL A 1 189 ? -14.976 7.863 29.864 1.00 88.25 189 VAL A O 1
ATOM 1546 N N . ARG A 1 190 ? -14.680 9.144 28.045 1.00 85.81 190 ARG A N 1
ATOM 1547 C CA . ARG A 1 190 ? -15.607 10.198 28.480 1.00 85.81 190 ARG A CA 1
ATOM 1548 C C . ARG A 1 190 ? -17.027 9.666 28.662 1.00 85.81 190 ARG A C 1
ATOM 1550 O O . ARG A 1 190 ? -17.643 9.942 29.687 1.00 85.81 190 ARG A O 1
ATOM 1557 N N . TYR A 1 191 ? -17.539 8.905 27.695 1.00 85.44 191 TYR A N 1
ATOM 1558 C CA . TYR A 1 191 ? -18.858 8.279 27.784 1.00 85.44 191 TYR A CA 1
ATOM 1559 C C . TYR A 1 191 ? -18.940 7.343 28.992 1.00 85.44 191 TYR A C 1
ATOM 1561 O O . TYR A 1 191 ? -19.886 7.420 29.774 1.00 85.44 191 TYR A O 1
ATOM 1569 N N . ARG A 1 192 ? -17.910 6.516 29.195 1.00 82.69 192 ARG A N 1
ATOM 1570 C CA . ARG A 1 192 ? -17.830 5.603 30.334 1.00 82.69 192 ARG A CA 1
ATOM 1571 C C . ARG A 1 192 ? -17.875 6.347 31.666 1.00 82.69 192 ARG A C 1
ATOM 1573 O O . ARG A 1 192 ? -18.682 5.991 32.517 1.00 82.69 192 ARG A O 1
ATOM 1580 N N . SER A 1 193 ? -17.079 7.403 31.822 1.00 85.69 193 SER A N 1
ATOM 1581 C CA . SER A 1 193 ? -17.083 8.220 33.039 1.00 85.69 193 SER A CA 1
ATOM 1582 C C . SER A 1 193 ? -18.435 8.891 33.291 1.00 85.69 193 SER A C 1
ATOM 1584 O O . SER A 1 193 ? -18.882 8.938 34.432 1.00 85.69 193 SER A O 1
ATOM 1586 N N . LEU A 1 194 ? -19.118 9.373 32.247 1.00 86.38 194 LEU A N 1
ATOM 1587 C CA . LEU A 1 194 ? -20.447 9.977 32.392 1.00 86.38 194 LEU A CA 1
ATOM 1588 C C . LEU A 1 194 ? -21.492 8.963 32.868 1.00 86.38 194 LEU A C 1
ATOM 1590 O O . LEU A 1 194 ? -22.272 9.269 33.764 1.00 86.38 194 LEU A O 1
ATOM 1594 N N . VAL A 1 195 ? -21.499 7.757 32.297 1.00 87.62 195 VAL A N 1
ATOM 1595 C CA . VAL A 1 195 ? -22.453 6.707 32.679 1.00 87.62 195 VAL A CA 1
ATOM 1596 C C . VAL A 1 195 ? -22.164 6.164 34.081 1.00 87.62 195 VAL A C 1
ATOM 1598 O O . VAL A 1 195 ? -23.100 5.890 34.832 1.00 87.62 195 VAL A O 1
ATOM 1601 N N . GLU A 1 196 ? -20.888 6.032 34.456 1.00 85.31 196 GLU A N 1
ATOM 1602 C CA . GLU A 1 196 ? -20.479 5.561 35.786 1.00 85.31 196 GLU A CA 1
ATOM 1603 C C . GLU A 1 196 ? -20.838 6.547 36.908 1.00 85.31 196 GLU A C 1
ATOM 1605 O O . GLU A 1 196 ? -21.152 6.108 38.012 1.00 85.31 196 GLU A O 1
ATOM 1610 N N . VAL A 1 197 ? -20.838 7.856 36.629 1.00 86.94 197 VAL A N 1
ATOM 1611 C CA . VAL A 1 197 ? -21.188 8.910 37.604 1.00 86.94 197 VAL A CA 1
ATOM 1612 C C . VAL A 1 197 ? -22.671 9.313 37.520 1.00 86.94 197 VAL A C 1
ATOM 1614 O O . VAL A 1 197 ? -23.155 10.084 38.348 1.00 86.94 197 VAL A O 1
ATOM 1617 N N . CYS A 1 198 ? -23.422 8.793 36.544 1.00 88.44 198 CYS A N 1
ATOM 1618 C CA . CYS A 1 198 ? -24.841 9.103 36.390 1.00 88.44 198 CYS A CA 1
ATOM 1619 C C . CYS A 1 198 ? -25.642 8.604 37.612 1.00 88.44 198 CYS A C 1
ATOM 1621 O O . CYS A 1 198 ? -25.530 7.424 37.958 1.00 88.44 198 CYS A O 1
ATOM 1623 N N . PRO A 1 199 ? -26.450 9.469 38.257 1.00 87.44 199 PRO A N 1
ATOM 1624 C CA . PRO A 1 199 ? -27.243 9.089 39.426 1.00 87.44 199 PRO A CA 1
ATOM 1625 C C . PRO A 1 199 ? -28.430 8.182 39.076 1.00 87.44 199 PRO A C 1
ATOM 1627 O O . PRO A 1 199 ? -28.926 7.474 39.949 1.00 87.44 199 PRO A O 1
ATOM 1630 N N . ASP A 1 200 ? -28.865 8.177 37.816 1.00 92.44 200 ASP A N 1
ATOM 1631 C CA . ASP A 1 200 ? -29.946 7.318 37.348 1.00 92.44 200 ASP A CA 1
ATOM 1632 C C . ASP A 1 200 ? -29.422 5.923 36.994 1.00 92.44 200 ASP A C 1
ATOM 1634 O O . ASP A 1 200 ? -28.322 5.746 36.455 1.00 92.44 200 ASP A O 1
ATOM 1638 N N . ALA A 1 201 ? -30.233 4.906 37.285 1.00 91.69 201 ALA A N 1
ATOM 1639 C CA . ALA A 1 201 ? -29.921 3.526 36.950 1.00 91.69 201 ALA A CA 1
ATOM 1640 C C . ALA A 1 201 ? -29.941 3.319 35.428 1.00 91.69 201 ALA A C 1
ATOM 1642 O O . ALA A 1 201 ? -30.992 3.379 34.790 1.00 91.69 201 ALA A O 1
ATOM 1643 N N . ILE A 1 202 ? -28.775 3.021 34.854 1.00 91.25 202 ILE A N 1
ATOM 1644 C CA . ILE A 1 202 ? -28.605 2.714 33.433 1.00 91.25 202 ILE A CA 1
ATOM 1645 C C . ILE A 1 202 ? -28.271 1.233 33.292 1.00 91.25 202 ILE A C 1
ATOM 1647 O O . ILE A 1 202 ? -27.264 0.749 33.817 1.00 91.25 202 ILE A O 1
ATOM 1651 N N . VAL A 1 203 ? -29.102 0.523 32.530 1.00 91.44 203 VAL A N 1
ATOM 1652 C CA . VAL A 1 203 ? -28.901 -0.883 32.175 1.00 91.44 203 VAL A CA 1
ATOM 1653 C C . VAL A 1 203 ? -29.006 -1.073 30.667 1.00 91.44 203 VAL A C 1
ATOM 1655 O O . VAL A 1 203 ? -29.824 -0.435 30.008 1.00 91.44 203 VAL A O 1
ATOM 1658 N N . VAL A 1 204 ? -28.194 -1.971 30.114 1.00 90.12 204 VAL A N 1
ATOM 1659 C CA . VAL A 1 204 ? -28.318 -2.425 28.724 1.00 90.12 204 VAL A CA 1
ATOM 1660 C C . VAL A 1 204 ? -28.603 -3.917 28.742 1.00 90.12 204 VAL A C 1
ATOM 1662 O O . VAL A 1 204 ? -27.901 -4.685 29.407 1.00 90.12 204 VAL A O 1
ATOM 1665 N N . VAL A 1 205 ? -29.635 -4.321 28.007 1.00 90.75 205 VAL A N 1
ATOM 1666 C CA . VAL A 1 205 ? -30.108 -5.704 27.932 1.00 90.75 205 VAL A CA 1
ATOM 1667 C C . VAL A 1 205 ? -29.975 -6.198 26.492 1.00 90.75 205 VAL A C 1
ATOM 1669 O O . VAL A 1 205 ? -30.420 -5.522 25.570 1.00 90.75 205 VAL A O 1
ATOM 1672 N N . SER A 1 206 ? -29.378 -7.375 26.302 1.00 89.81 206 SER A N 1
ATOM 1673 C CA . SER A 1 206 ? -29.324 -8.089 25.017 1.00 89.81 206 SER A CA 1
ATOM 1674 C C . SER A 1 206 ? -29.661 -9.554 25.248 1.00 89.81 206 SER A C 1
ATOM 1676 O O . SER A 1 206 ? -29.252 -10.123 26.260 1.00 89.81 206 SER A O 1
ATOM 1678 N N . ASP A 1 207 ? -30.436 -10.156 24.346 1.00 89.25 207 ASP A N 1
ATOM 1679 C CA . ASP A 1 207 ? -30.948 -11.531 24.481 1.00 89.25 207 ASP A CA 1
ATOM 1680 C C . ASP A 1 207 ? -31.615 -11.788 25.846 1.00 89.25 207 ASP A C 1
ATOM 1682 O O . ASP A 1 207 ? -31.424 -12.821 26.492 1.00 89.25 207 ASP A O 1
ATOM 1686 N N . GLY A 1 208 ? -32.349 -10.782 26.333 1.00 86.94 208 GLY A N 1
ATOM 1687 C CA . GLY A 1 208 ? -33.028 -10.802 27.629 1.00 86.94 208 GLY A CA 1
ATOM 1688 C C . GLY A 1 208 ? -32.104 -10.742 28.850 1.00 86.94 208 GLY A C 1
ATOM 1689 O O . GLY A 1 208 ? -32.606 -10.783 29.970 1.00 86.94 208 GLY A O 1
ATOM 1690 N N . LYS A 1 209 ? -30.782 -10.624 28.678 1.00 90.06 209 LYS A N 1
ATOM 1691 C CA . LYS A 1 209 ? -29.791 -10.614 29.764 1.00 90.06 209 LYS A CA 1
ATOM 1692 C C . LYS A 1 209 ? -29.137 -9.250 29.938 1.00 90.06 209 LYS A C 1
ATOM 1694 O O . LYS A 1 209 ? -28.889 -8.552 28.957 1.00 90.06 209 LYS A O 1
ATOM 1699 N N . PHE A 1 210 ? -28.791 -8.886 31.173 1.00 90.00 210 PHE A N 1
ATOM 1700 C CA . PHE A 1 210 ? -27.994 -7.684 31.426 1.00 90.00 210 PHE A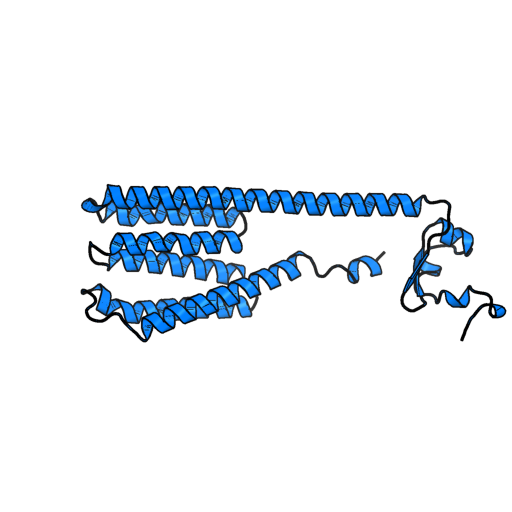 CA 1
ATOM 1701 C C . PHE A 1 210 ? -26.599 -7.829 30.814 1.00 90.00 210 PHE A C 1
ATOM 1703 O O . PHE A 1 210 ? -25.831 -8.710 31.199 1.00 90.00 210 PHE A O 1
ATOM 1710 N N . ILE A 1 211 ? -26.256 -6.949 29.878 1.00 90.44 211 ILE A N 1
ATOM 1711 C CA . ILE A 1 211 ? -24.915 -6.872 29.283 1.00 90.44 211 ILE A CA 1
ATOM 1712 C C . ILE A 1 211 ? -24.120 -5.672 29.799 1.00 90.44 211 ILE A C 1
ATOM 1714 O O . ILE A 1 211 ? -22.894 -5.668 29.707 1.00 90.44 211 ILE A O 1
ATOM 1718 N N . PHE A 1 212 ? -24.792 -4.684 30.388 1.00 89.81 212 PHE A N 1
ATOM 1719 C CA . PHE A 1 212 ? -24.166 -3.552 31.062 1.00 89.81 212 PHE A CA 1
ATOM 1720 C C . PHE A 1 212 ? -25.077 -3.032 32.174 1.00 89.81 212 PHE A C 1
ATOM 1722 O O . PHE A 1 212 ? -26.293 -2.971 31.992 1.00 89.81 212 PHE A O 1
ATOM 1729 N N . VAL A 1 213 ? -24.483 -2.632 33.297 1.00 91.25 213 VAL A N 1
ATOM 1730 C CA . VAL A 1 213 ? -25.151 -1.944 34.408 1.00 91.25 213 VAL A CA 1
ATOM 1731 C C . VAL A 1 213 ? -24.193 -0.891 34.969 1.00 91.25 213 VAL A C 1
ATOM 1733 O O . VAL A 1 213 ? -23.006 -1.178 35.143 1.00 91.25 213 VAL A O 1
ATOM 1736 N N . ASN A 1 214 ? -24.675 0.326 35.223 1.00 93.19 214 ASN A N 1
ATOM 1737 C CA . ASN A 1 214 ? -23.888 1.357 35.905 1.00 93.19 214 ASN A CA 1
ATOM 1738 C C . ASN A 1 214 ? -23.980 1.211 37.445 1.00 93.19 214 ASN A C 1
ATOM 1740 O O . ASN A 1 214 ? -24.818 0.452 37.941 1.00 93.19 214 ASN A O 1
ATOM 1744 N N . PRO A 1 215 ? -23.145 1.918 38.233 1.00 92.50 215 PRO A N 1
ATOM 1745 C CA . PRO A 1 215 ? -23.175 1.828 39.697 1.00 92.50 215 PRO A CA 1
ATOM 1746 C C . PRO A 1 215 ? -24.536 2.178 40.321 1.00 92.50 215 PRO A C 1
ATOM 1748 O O . PRO A 1 215 ? -24.956 1.519 41.270 1.00 92.50 215 PRO A O 1
ATOM 1751 N N . ALA A 1 216 ? -25.261 3.154 39.763 1.00 93.00 216 ALA A N 1
ATOM 1752 C CA . ALA A 1 216 ? -26.607 3.497 40.221 1.00 93.00 216 ALA A CA 1
ATOM 1753 C C . ALA A 1 216 ? -27.603 2.339 40.033 1.00 93.00 216 ALA A C 1
ATOM 1755 O O . ALA A 1 216 ? -28.411 2.071 40.920 1.00 93.00 216 ALA A O 1
ATOM 1756 N N . ALA A 1 217 ? -27.511 1.589 38.930 1.00 92.44 217 ALA A N 1
ATOM 1757 C CA . ALA A 1 217 ? -28.314 0.388 38.721 1.00 92.44 217 ALA A CA 1
ATOM 1758 C C . ALA A 1 217 ? -27.955 -0.729 39.710 1.00 92.44 217 ALA A C 1
ATOM 1760 O O . ALA A 1 217 ? -28.852 -1.382 40.234 1.00 92.44 217 ALA A O 1
ATOM 1761 N N . VAL A 1 218 ? -26.667 -0.929 40.014 1.00 92.25 218 VAL A N 1
ATOM 1762 C CA . VAL A 1 218 ? -26.232 -1.903 41.034 1.00 92.25 218 VAL A CA 1
ATOM 1763 C C . VAL A 1 218 ? -26.873 -1.590 42.387 1.00 92.25 218 VAL A C 1
ATOM 1765 O O . VAL A 1 218 ? -27.434 -2.487 43.016 1.00 92.25 218 VAL A O 1
ATOM 1768 N N . ALA A 1 219 ? -26.866 -0.313 42.784 1.00 90.81 219 ALA A N 1
ATOM 1769 C CA . ALA A 1 219 ? -27.520 0.145 44.005 1.00 90.81 219 ALA A CA 1
ATOM 1770 C C . ALA A 1 219 ? -29.048 -0.043 43.957 1.00 90.81 219 ALA A C 1
ATOM 1772 O O . ALA A 1 219 ? -29.628 -0.533 44.923 1.00 90.81 219 ALA A O 1
ATOM 1773 N N . LEU A 1 220 ? -29.693 0.282 42.829 1.00 90.81 220 LEU A N 1
ATOM 1774 C CA . LEU A 1 220 ? -31.144 0.143 42.653 1.00 90.81 220 LEU A CA 1
ATOM 1775 C C . LEU A 1 220 ? -31.612 -1.316 42.757 1.00 90.81 220 LEU A C 1
ATOM 1777 O O . LEU A 1 220 ? -32.617 -1.596 43.403 1.00 90.81 220 LEU A O 1
ATOM 1781 N N . PHE A 1 221 ? -30.883 -2.247 42.137 1.00 89.50 221 PHE A N 1
ATOM 1782 C CA . PHE A 1 221 ? -31.190 -3.680 42.192 1.00 89.50 221 PHE A CA 1
ATOM 1783 C C . PHE A 1 221 ? -30.692 -4.362 43.479 1.00 89.50 221 PHE A C 1
ATOM 1785 O O . PHE A 1 221 ? -30.893 -5.565 43.639 1.00 89.50 221 PHE A O 1
ATOM 1792 N N . GLY A 1 222 ? -30.050 -3.622 44.393 1.00 88.38 222 GLY A N 1
ATOM 1793 C CA . GLY A 1 222 ? -29.563 -4.142 45.673 1.00 88.38 222 GLY A CA 1
ATOM 1794 C C . GLY A 1 222 ? -28.434 -5.172 45.552 1.00 88.38 222 GLY A C 1
ATOM 1795 O O . GLY A 1 222 ? -28.265 -5.998 46.447 1.00 88.38 222 GLY A O 1
ATOM 1796 N N . ALA A 1 223 ? -27.683 -5.155 44.449 1.00 89.31 223 ALA A N 1
ATOM 1797 C CA . ALA A 1 223 ? -26.561 -6.064 44.225 1.00 89.31 223 ALA A CA 1
ATOM 1798 C C . ALA A 1 223 ? -25.271 -5.528 44.867 1.00 89.31 223 ALA A C 1
ATOM 1800 O O . ALA A 1 223 ? -25.093 -4.318 45.010 1.00 89.31 223 ALA A O 1
ATOM 1801 N N . GLN A 1 224 ? -24.334 -6.413 45.222 1.00 87.25 224 GLN A N 1
ATOM 1802 C CA . GLN A 1 224 ? -23.038 -5.993 45.780 1.00 87.25 224 GLN A CA 1
ATOM 1803 C C . GLN A 1 224 ? -22.048 -5.559 44.696 1.00 87.25 224 GLN A C 1
ATOM 1805 O O . GLN A 1 224 ? -21.102 -4.817 44.961 1.00 87.25 224 GLN A O 1
ATOM 1810 N N . SER A 1 225 ? -22.245 -6.028 43.464 1.00 89.81 225 SER A N 1
ATOM 1811 C CA . SER A 1 225 ? -21.402 -5.676 42.326 1.00 89.81 225 SER A CA 1
ATOM 1812 C C . SER A 1 225 ? -22.144 -5.832 41.000 1.00 89.81 225 SER A C 1
ATOM 1814 O O . SER A 1 225 ? -23.140 -6.548 40.899 1.00 89.81 225 SER A O 1
ATOM 1816 N N . ALA A 1 226 ? -21.622 -5.195 39.948 1.00 87.94 226 ALA A N 1
ATOM 1817 C CA . ALA A 1 226 ? -22.139 -5.357 38.591 1.00 87.94 226 ALA A CA 1
ATOM 1818 C C . ALA A 1 226 ? -22.093 -6.821 38.115 1.00 87.94 226 ALA A C 1
ATOM 1820 O O . ALA A 1 226 ? -23.006 -7.268 37.422 1.00 87.94 226 ALA A O 1
ATOM 1821 N N . ASP A 1 227 ? -21.071 -7.584 38.518 1.00 89.50 227 ASP A N 1
ATOM 1822 C CA . ASP A 1 227 ? -20.887 -8.980 38.102 1.00 89.50 227 ASP A CA 1
ATOM 1823 C C . ASP A 1 227 ? -22.013 -9.903 38.605 1.00 89.50 227 ASP A C 1
ATOM 1825 O O . ASP A 1 227 ? -22.288 -10.928 37.985 1.00 89.50 227 ASP A O 1
ATOM 1829 N N . GLU A 1 228 ? -22.724 -9.528 39.675 1.00 88.75 228 GLU A N 1
ATOM 1830 C CA . GLU A 1 228 ? -23.898 -10.271 40.147 1.00 88.75 228 GLU A CA 1
ATOM 1831 C C . GLU A 1 228 ? -25.134 -10.067 39.271 1.00 88.75 228 GLU A C 1
ATOM 1833 O O . GLU A 1 228 ? -26.049 -10.889 39.324 1.00 88.75 228 GLU A O 1
ATOM 1838 N N . LEU A 1 229 ? -25.198 -8.984 38.497 1.00 88.00 229 LEU A N 1
ATOM 1839 C CA . LEU A 1 229 ? -26.323 -8.672 37.615 1.00 88.00 229 LEU A CA 1
ATOM 1840 C C . LEU A 1 229 ? -26.027 -9.075 36.168 1.00 88.00 229 LEU A C 1
ATOM 1842 O O . LEU A 1 229 ? -26.920 -9.553 35.469 1.00 88.00 229 LEU A O 1
ATOM 1846 N N . LEU A 1 230 ? -24.778 -8.926 35.720 1.00 91.06 230 LEU A N 1
ATOM 1847 C CA . LEU A 1 230 ? -24.369 -9.240 34.352 1.00 91.06 230 LEU A CA 1
ATOM 1848 C C . LEU A 1 230 ? -24.656 -10.709 33.989 1.00 91.06 230 LEU A C 1
ATOM 1850 O O . LEU A 1 230 ? -24.372 -11.639 34.737 1.00 91.06 230 LEU A O 1
ATOM 1854 N N . GLY A 1 231 ? -25.238 -10.924 32.808 1.00 86.25 231 GLY A N 1
ATOM 1855 C CA . GLY A 1 231 ? -25.615 -12.239 32.288 1.00 86.25 231 GLY A CA 1
ATOM 1856 C C . GLY A 1 231 ? -26.907 -12.827 32.868 1.00 86.25 231 GLY A C 1
ATOM 1857 O O . GLY A 1 231 ? -27.413 -13.808 32.313 1.00 86.25 231 GLY A O 1
ATOM 1858 N N . LYS A 1 232 ? -27.482 -12.242 33.929 1.00 88.62 232 LYS A N 1
ATOM 1859 C CA . LYS A 1 232 ? -28.798 -12.649 34.441 1.00 88.62 232 LYS A CA 1
ATOM 1860 C C . LYS A 1 232 ? -29.914 -12.117 33.553 1.00 88.62 232 LYS A C 1
ATOM 1862 O O . LYS A 1 232 ? -29.786 -11.052 32.952 1.00 88.62 232 LYS A O 1
ATOM 1867 N N . SER A 1 233 ? -31.014 -12.866 33.489 1.00 88.06 233 SER A N 1
ATOM 1868 C CA . SER A 1 233 ? -32.215 -12.436 32.773 1.00 88.06 233 SER A CA 1
ATOM 1869 C C . SER A 1 233 ? -32.823 -11.207 33.449 1.00 88.06 233 SER A C 1
ATOM 1871 O O . SER A 1 233 ? -33.127 -11.244 34.642 1.00 88.06 233 SER A O 1
ATOM 1873 N N . ALA A 1 234 ? -33.017 -10.132 32.687 1.00 86.44 234 ALA A N 1
ATOM 1874 C CA . ALA A 1 234 ? -33.637 -8.899 33.167 1.00 86.44 234 ALA A CA 1
ATOM 1875 C C . ALA A 1 234 ? -35.106 -9.122 33.558 1.00 86.44 234 ALA A C 1
ATOM 1877 O O . ALA A 1 234 ? -35.608 -8.502 34.492 1.00 86.44 234 ALA A O 1
ATOM 1878 N N . ILE A 1 235 ? -35.773 -10.075 32.898 1.00 84.50 235 ILE A N 1
ATOM 1879 C CA . ILE A 1 235 ? -37.180 -10.417 33.137 1.00 84.50 235 ILE A CA 1
ATOM 1880 C C . ILE A 1 235 ? -37.381 -10.960 34.558 1.00 84.50 235 ILE A C 1
ATOM 1882 O O . ILE A 1 235 ? -38.430 -10.734 35.156 1.00 84.50 235 ILE A O 1
ATOM 1886 N N . THR A 1 236 ? -36.370 -11.616 35.140 1.00 83.69 236 THR A N 1
ATOM 1887 C CA . THR A 1 236 ? -36.431 -12.144 36.512 1.00 83.69 236 THR A CA 1
ATOM 1888 C C . THR A 1 236 ? -36.664 -11.046 37.555 1.00 83.69 236 THR A C 1
ATOM 1890 O O . THR A 1 236 ? -37.248 -11.328 38.596 1.00 83.69 236 THR A O 1
ATOM 1893 N N . PHE A 1 237 ? -36.259 -9.807 37.264 1.00 80.88 237 PHE A N 1
ATOM 1894 C CA . PHE A 1 237 ? -36.395 -8.655 38.160 1.00 80.88 237 PHE A CA 1
ATOM 1895 C C . PHE A 1 237 ? -37.677 -7.844 37.922 1.00 80.88 237 PHE A C 1
ATOM 1897 O O . PHE A 1 237 ? -37.965 -6.923 38.680 1.00 80.88 237 PHE A O 1
ATOM 1904 N N . ILE A 1 238 ? -38.452 -8.180 36.887 1.00 81.62 238 ILE A N 1
ATOM 1905 C CA . ILE A 1 238 ? -39.760 -7.581 36.610 1.00 81.62 238 ILE A CA 1
ATOM 1906 C C . ILE A 1 238 ? -40.830 -8.429 37.296 1.00 81.62 238 ILE A C 1
ATOM 1908 O O . ILE A 1 238 ? -40.806 -9.663 37.196 1.00 81.62 238 ILE A O 1
ATOM 1912 N N . ASP A 1 239 ? -41.769 -7.769 37.975 1.00 81.56 239 ASP A N 1
ATOM 1913 C CA . ASP A 1 239 ? -42.907 -8.420 38.623 1.00 81.56 239 ASP A CA 1
ATOM 1914 C C . ASP A 1 239 ? -43.678 -9.306 37.614 1.00 81.56 239 ASP A C 1
ATOM 1916 O O . ASP A 1 239 ? -43.943 -8.857 36.491 1.00 81.56 239 ASP A O 1
ATOM 1920 N N . PRO A 1 240 ? -44.020 -10.563 37.969 1.00 79.06 240 PRO A N 1
ATOM 1921 C CA . PRO A 1 240 ? -44.722 -11.487 37.080 1.00 79.06 240 PRO A CA 1
ATOM 1922 C C . PRO A 1 240 ? -45.996 -10.921 36.444 1.00 79.06 240 PRO A C 1
ATOM 1924 O O . PRO A 1 240 ? -46.283 -11.260 35.301 1.00 79.06 240 PRO A O 1
ATOM 1927 N N . ALA A 1 241 ? -46.724 -10.035 37.133 1.00 82.44 241 ALA A N 1
ATOM 1928 C CA . ALA A 1 241 ? -47.960 -9.428 36.636 1.00 82.44 241 ALA A CA 1
ATOM 1929 C C . ALA A 1 241 ? -47.750 -8.495 35.428 1.00 82.44 241 ALA A C 1
ATOM 1931 O O . ALA A 1 241 ? -48.704 -8.181 34.718 1.00 82.44 241 ALA A O 1
ATOM 1932 N N . PHE A 1 242 ? -46.511 -8.059 35.181 1.00 78.12 242 PHE A N 1
ATOM 1933 C CA . PHE A 1 242 ? -46.149 -7.139 34.099 1.00 78.12 242 PHE A CA 1
ATOM 1934 C C . PHE A 1 242 ? -45.347 -7.803 32.971 1.00 78.12 242 PHE A C 1
ATOM 1936 O O . PHE A 1 242 ? -44.928 -7.126 32.030 1.00 78.12 242 PHE A O 1
ATOM 1943 N N . ARG A 1 243 ? -45.131 -9.121 33.031 1.00 78.62 243 ARG A N 1
ATOM 1944 C CA . ARG A 1 243 ? -44.497 -9.876 31.943 1.00 78.62 243 ARG A CA 1
ATOM 1945 C C . ARG A 1 243 ? -45.556 -10.138 30.867 1.00 78.62 243 ARG A C 1
ATOM 1947 O O . ARG A 1 243 ? -46.559 -10.781 31.150 1.00 78.62 243 ARG A O 1
ATOM 1954 N N . ARG A 1 244 ? -45.371 -9.604 29.654 1.00 64.75 244 ARG A N 1
ATOM 1955 C CA . ARG A 1 244 ? -46.166 -10.021 28.485 1.00 64.75 244 ARG A CA 1
ATOM 1956 C C . ARG A 1 244 ? -45.527 -11.266 27.874 1.00 64.75 244 ARG A C 1
ATOM 1958 O O . ARG A 1 244 ? -44.303 -11.278 27.736 1.00 64.75 244 ARG A O 1
ATOM 1965 N N . ASP A 1 245 ? -46.370 -12.253 27.570 1.00 55.53 245 ASP A N 1
ATOM 1966 C CA . ASP A 1 245 ? -46.024 -13.523 26.912 1.00 55.53 245 ASP A CA 1
ATOM 1967 C C . ASP A 1 245 ? -45.246 -13.330 25.600 1.00 55.53 245 ASP A C 1
ATOM 1969 O O . ASP A 1 245 ? -45.571 -12.378 24.845 1.00 55.53 245 ASP A O 1
#

Foldseek 3Di:
DPPVCPPPDPPVVVVVLVVLLVVLLVVLVVVLVVLVVCLVDPDPPADPPLSVCSNVLSVVLSVQSVVLNVCSVVVNQVVSLVSNLVSQLVSLLVSLVGHDPVCNLVSLLSNLVSLVSLLSRHQLVVSVVSLVVNLVSLVVV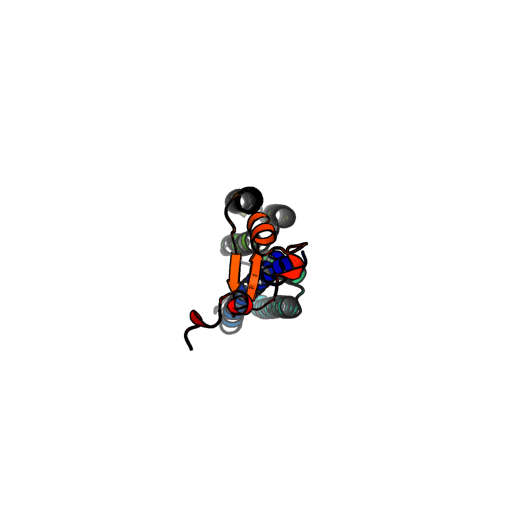CVVPVVCNVSSVVSSVVSNVSSVVSSVVSVVVVVVVVVVVVVVVVVVVVVLVCQQPDLDWDFDDDPQATQDTHPNVCVVLVHPDPVVRGGDGPVVVDDPVPDDD

pLDDT: mean 84.34, std 11.15, range [36.53, 95.0]

Sequence (245 aa):
MRLWCQLLHVPYAEAQRRRQGEFLAGALFFILSIWLLTALFPIPNMPRPFGEFFVPMSLLGNALFLGAYLLNRRGWYGWAVGVTLIAFTLNTLFSVLLSAERDRLFFLNYLLVPIMLGIALLHLRHAFLFYVLIVASFLMPLLIYPAERAAIFNIMLFVALVGLISLVLIYHRNLVEQERQRQLSESEVRYRSLVEVCPDAIVVVSDGKFIFVNPAAVALFGAQSADELLGKSAITFIDPAFRRD

Secondary structure (DSSP, 8-state):
--HHHHHH-S-HHHHHHHHHHHHHHHHHHHHHHHHHHHHHSPPTTPPTTHHHHHHHHHHHHHHHHHHHHHHHHTT-HHHHHHHHHHHHHHHHHHHHHHS-TTTHHHHHHTTHHHHHHHHHHS-HHHHHHHHHHHHHHTHHHHHH-GGGHHHHHHHHHHHHHHHHHHHHHHHHHHHHHHHHHHHHHHHHHHHHHHHHH-SS--EEEETTEEEEE-HHHHHHTT-SSGGGTTTSBGGGGS-GGG---